Protein AF-0000000083564519 (afdb_homodimer)

Radius of gyration: 20.49 Å; Cα contacts (8 Å, |Δi|>4): 818; chains: 2; bounding box: 43×66×45 Å

Solvent-accessible surface area (backbone atoms only — not comparable to full-atom values): 16726 Å² total; per-residue (Å²): 126,86,68,86,43,63,62,60,50,31,48,64,50,46,55,44,34,72,77,36,57,72,79,30,55,44,75,51,55,8,34,14,37,70,47,94,50,60,47,31,30,39,23,36,33,82,64,50,74,44,67,35,23,38,44,47,90,71,40,17,88,52,77,51,38,24,36,67,33,33,39,30,27,12,42,10,35,24,44,37,41,32,38,37,47,51,33,45,70,72,72,40,46,89,58,43,50,60,38,23,38,17,37,34,32,38,41,44,36,18,45,69,67,66,32,90,83,41,54,36,18,51,63,41,36,38,38,39,38,40,37,38,40,94,68,56,71,68,57,54,52,47,50,53,52,50,23,59,59,33,12,33,51,57,31,25,44,62,51,52,61,44,67,48,76,46,80,45,81,80,126,86,67,86,43,64,59,60,49,30,49,64,50,46,54,44,35,71,77,37,57,71,77,30,54,44,76,51,54,8,34,14,36,69,48,94,50,58,48,31,32,39,24,36,32,81,64,52,74,44,67,35,24,38,44,48,90,70,42,16,87,51,77,51,38,24,37,67,32,33,39,30,27,13,41,9,35,24,45,37,40,33,39,36,46,51,32,45,71,72,69,39,46,90,59,43,48,58,38,24,38,17,36,34,32,38,42,46,36,18,45,68,67,66,31,91,84,41,55,35,19,50,64,39,34,37,38,40,37,38,38,39,41,95,68,56,72,68,55,54,52,45,50,54,53,50,23,60,60,32,11,33,52,56,32,25,44,62,50,53,60,42,69,49,74,48,80,44,81,81

Sequence (340 aa):
MVDNSLHDKQEPLKREYETNPEAAQLTLTATGEEQDDARACNVDIGRAIYEAELHEGAGGPGSGACSGDLLLGALAACSQLTAQAVAENFGIGDEVDISVEASGDLDLRGTMGVDEDAPVGFEELRLDVTVEGDVDEETKAALQKYTERYCVVYQTLENPSGVETAWTFEMVDNSLHDKQEPLKREYETNPEAAQLTLTATGEEQDDARACNVDIGRAIYEAELHEGAGGPGSGACSGDLLLGALAACSQLTAQAVAENFGIGDEVDISVEASGDLDLRGTMGVDEDAPVGFEELRLDVTVEGDVDEETKAALQKYTERYCVVYQTLENPSGVETAWTFE

Secondary structure (DSSP, 8-state):
-----HHHHHHHHHHHHHH-GGGGEEEEEEEEEE-SSTTEEEEE-SS-EEEEE--GGGT--SSSB-HHHHHHHHHHHHHHHHHHHHHHHTT-TTT-EEEEEEEEEEEHHHHTTS-TTS-SS-SEEEEEEEEES---HHHHHHHHHHHHHH-HHHHHHHS---EEEEEEE-/----SHHHHHHHHHHHHHH-GGGGEEEEEEEEEE-SSTTEEEEE-SS-EEEEE--GGGT--SSSB-HHHHHHHHHHHHHHHHHHHHHHHTT-TTT-EEEEEEEEEEEHHHHTTS-TTS-SS-SEEEEEEEEES---HHHHHHHHHHHHHH-HHHHHHHS---EEEEEEE-

Nearest PDB structures (foldseek):
  2opl-assembly1_A  TM=8.678E-01  e=2.127E-11  Geobacter sulfurreducens
  2onf-assembly1_B  TM=8.028E-01  e=4.528E-06  Thermoplasma acidophilum
  9jx6-assembly2_D  TM=6.856E-01  e=1.729E-04  Acinetobacter baumannii
  1ukk-assembly1_B  TM=6.420E-01  e=1.521E-04  Thermus thermophilus HB8
  8i4m-assembly1_T  TM=1.947E-01  e=3.697E-01  Prochlorococcus phage P-SCSP1u

Organism: NCBI:txid148449

Structure (mmCIF, N/CA/C/O backbone):
data_AF-0000000083564519-model_v1
#
loop_
_entity.id
_entity.type
_entity.pdbx_description
1 polymer 'Putative OsmC-like protein'
#
loop_
_atom_site.group_PDB
_atom_site.id
_atom_site.type_symbol
_atom_site.label_atom_id
_atom_site.label_alt_id
_atom_site.label_comp_id
_atom_site.label_asym_id
_atom_site.label_entity_id
_atom_site.label_seq_id
_atom_site.pdbx_PDB_ins_code
_atom_site.Cartn_x
_atom_site.Cartn_y
_atom_site.Cartn_z
_atom_site.occupancy
_atom_site.B_iso_or_equiv
_atom_site.auth_seq_id
_atom_site.auth_comp_id
_atom_site.auth_asym_id
_atom_site.auth_atom_id
_atom_site.pdbx_PDB_model_num
ATOM 1 N N . MET A 1 1 ? 15.993 27.38 23.054 1 34.6 1 MET A N 1
ATOM 2 C CA . MET A 1 1 ? 15.423 26.039 23.131 1 34.6 1 MET A CA 1
ATOM 3 C C . MET A 1 1 ? 15.277 25.429 21.741 1 34.6 1 MET A C 1
ATOM 5 O O . MET A 1 1 ? 14.679 26.037 20.851 1 34.6 1 MET A O 1
ATOM 9 N N . VAL A 1 2 ? 16.194 24.822 21.081 1 44.31 2 VAL A N 1
ATOM 10 C CA . VAL A 1 2 ? 16.317 24.355 19.703 1 44.31 2 VAL A CA 1
ATOM 11 C C . VAL A 1 2 ? 14.972 23.82 19.217 1 44.31 2 VAL A C 1
ATOM 13 O O . VAL A 1 2 ? 14.444 22.853 19.771 1 44.31 2 VAL A O 1
ATOM 16 N N . ASP A 1 3 ? 14.009 24.627 18.715 1 49.49 3 ASP A N 1
ATOM 17 C CA . ASP A 1 3 ? 12.613 24.402 18.351 1 49.49 3 ASP A CA 1
ATOM 18 C C . ASP A 1 3 ? 12.47 23.172 17.459 1 49.49 3 ASP A C 1
ATOM 20 O O . ASP A 1 3 ? 13 23.14 16.346 1 49.49 3 ASP A O 1
ATOM 24 N N . ASN A 1 4 ? 12.447 21.862 18.004 1 66.31 4 ASN A N 1
ATOM 25 C CA . ASN A 1 4 ? 12.368 20.472 17.568 1 66.31 4 ASN A CA 1
ATOM 26 C C . ASN A 1 4 ? 11.054 20.185 16.846 1 66.31 4 ASN A C 1
ATOM 28 O O . ASN A 1 4 ? 10.588 19.044 16.827 1 66.31 4 ASN A O 1
ATOM 32 N N . SER A 1 5 ? 10.576 21.408 16.281 1 87.73 5 SER A N 1
ATOM 33 C CA . SER A 1 5 ? 9.283 21.223 15.63 1 87.73 5 SER A CA 1
ATOM 34 C C . SER A 1 5 ? 9.444 20.593 14.251 1 87.73 5 SER A C 1
ATOM 36 O O . SER A 1 5 ? 10.55 20.546 13.709 1 87.73 5 SER A O 1
ATOM 38 N N . LEU A 1 6 ? 8.446 20.05 13.749 1 94.4 6 LEU A N 1
ATOM 39 C CA . LEU A 1 6 ? 8.449 19.511 12.394 1 94.4 6 LEU A CA 1
ATOM 40 C C . LEU A 1 6 ? 8.86 20.578 11.385 1 94.4 6 LEU A C 1
ATOM 42 O O . LEU A 1 6 ? 9.621 20.299 10.455 1 94.4 6 LEU A O 1
ATOM 46 N N . HIS A 1 7 ? 8.446 21.788 11.611 1 92.75 7 HIS A N 1
ATOM 47 C CA . HIS A 1 7 ? 8.807 22.906 10.746 1 92.75 7 HIS A CA 1
ATOM 48 C C . HIS A 1 7 ? 10.316 23.126 10.732 1 92.75 7 HIS A C 1
ATOM 50 O O . HIS A 1 7 ? 10.907 23.339 9.67 1 92.75 7 HIS A O 1
ATOM 56 N N . ASP A 1 8 ? 10.932 23.077 11.898 1 94.61 8 ASP A N 1
ATOM 57 C CA . ASP A 1 8 ? 12.371 23.299 12.011 1 94.61 8 ASP A CA 1
ATOM 58 C C . ASP A 1 8 ? 13.154 22.193 11.306 1 94.61 8 ASP A C 1
ATOM 60 O O . ASP A 1 8 ? 14.243 22.434 10.782 1 94.61 8 ASP A O 1
ATOM 64 N N . LYS A 1 9 ? 12.581 21.025 11.296 1 95.42 9 LYS A N 1
ATOM 65 C CA . LYS A 1 9 ? 13.235 19.9 10.635 1 95.42 9 LYS A CA 1
ATOM 66 C C . LYS A 1 9 ? 13.056 19.972 9.122 1 95.42 9 LYS A C 1
ATOM 68 O O . LYS A 1 9 ? 13.952 19.589 8.366 1 95.42 9 LYS A O 1
ATOM 73 N N . GLN A 1 10 ? 11.9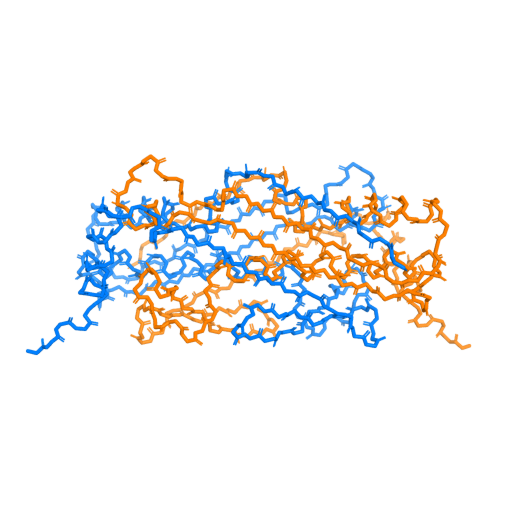98 20.56 8.63 1 97.44 10 GLN A N 1
ATOM 74 C CA . GLN A 1 10 ? 11.667 20.546 7.209 1 97.44 10 GLN A CA 1
ATOM 75 C C . GLN A 1 10 ? 12.282 21.742 6.489 1 97.44 10 GLN A C 1
ATOM 77 O O . GLN A 1 10 ? 12.617 21.656 5.305 1 97.44 10 GLN A O 1
ATOM 82 N N . GLU A 1 11 ? 12.451 22.79 7.219 1 96.91 11 GLU A N 1
ATOM 83 C CA . GLU A 1 11 ? 12.891 24.03 6.586 1 96.91 11 GLU A CA 1
ATOM 84 C C . GLU A 1 11 ? 14.227 23.843 5.873 1 96.91 11 GLU A C 1
ATOM 86 O O . GLU A 1 11 ? 14.363 24.185 4.697 1 96.91 11 GLU A O 1
ATOM 91 N N . PRO A 1 12 ? 15.257 23.276 6.568 1 97.47 12 PRO A N 1
ATOM 92 C CA . PRO A 1 12 ? 16.521 23.074 5.857 1 97.47 12 PRO A CA 1
ATOM 93 C C . PRO A 1 12 ? 16.386 22.118 4.673 1 97.47 12 PRO A C 1
ATOM 95 O O . PRO A 1 12 ? 17.087 22.269 3.67 1 97.47 12 PRO A O 1
ATOM 98 N N . LEU A 1 13 ? 15.528 21.128 4.732 1 98.06 13 LEU A N 1
ATOM 99 C CA . LEU A 1 13 ? 15.286 20.198 3.634 1 98.06 13 LEU A CA 1
ATOM 100 C C . LEU A 1 13 ? 14.661 20.915 2.443 1 98.06 13 LEU A C 1
ATOM 102 O O . LEU A 1 13 ? 15.102 20.739 1.305 1 98.06 13 LEU A O 1
ATOM 106 N N . LYS A 1 14 ? 13.694 21.74 2.706 1 98.09 14 LYS A N 1
ATOM 107 C CA . LYS A 1 14 ? 13.034 22.487 1.639 1 98.09 14 LYS A CA 1
ATOM 108 C C . LYS A 1 14 ? 14.015 23.415 0.929 1 98.09 14 LYS A C 1
ATOM 110 O O . LYS A 1 14 ? 14.01 23.509 -0.3 1 98.09 14 LYS A O 1
ATOM 115 N N . ARG A 1 15 ? 14.829 24.077 1.688 1 98.16 15 ARG A N 1
ATOM 116 C CA . ARG A 1 15 ? 15.835 24.956 1.101 1 98.16 15 ARG A CA 1
ATOM 117 C C . ARG A 1 15 ? 16.791 24.174 0.206 1 98.16 15 ARG A C 1
ATOM 119 O O . ARG A 1 15 ? 17.11 24.612 -0.901 1 98.16 15 ARG A O 1
ATOM 126 N N . GLU A 1 16 ? 17.195 23.011 0.708 1 98.23 16 GLU A N 1
ATOM 127 C CA . GLU A 1 16 ? 18.079 22.17 -0.093 1 98.23 16 GLU A CA 1
ATOM 128 C C . GLU A 1 16 ? 17.405 21.743 -1.394 1 98.23 16 GLU A C 1
ATOM 130 O O . GLU A 1 16 ? 18.017 21.795 -2.463 1 98.23 16 GLU A O 1
ATOM 135 N N . TYR A 1 17 ? 16.121 21.35 -1.3 1 98.42 17 TYR A N 1
ATOM 136 C CA . TYR A 1 17 ? 15.404 20.849 -2.467 1 98.42 17 TYR A CA 1
ATOM 137 C C . TYR A 1 17 ? 15.185 21.958 -3.489 1 98.42 17 TYR A C 1
ATOM 139 O O . TYR A 1 17 ? 15.101 21.695 -4.691 1 98.42 17 TYR A O 1
ATOM 147 N N . GLU A 1 18 ? 15.081 23.169 -3.013 1 97.58 18 GLU A N 1
ATOM 148 C CA . GLU A 1 18 ? 14.931 24.319 -3.899 1 97.58 18 GLU A CA 1
ATOM 149 C C . GLU A 1 18 ? 16.205 24.57 -4.7 1 97.58 18 GLU A C 1
ATOM 151 O O . GLU A 1 18 ? 16.146 24.873 -5.893 1 97.58 18 GLU A O 1
ATOM 156 N N . THR A 1 19 ? 17.336 24.418 -4.09 1 97.51 19 THR A N 1
ATOM 157 C CA . THR A 1 19 ? 18.603 24.781 -4.714 1 97.51 19 THR A CA 1
ATOM 158 C C . THR A 1 19 ? 19.245 23.569 -5.382 1 97.51 19 THR A C 1
ATOM 160 O O . THR A 1 19 ? 20.069 23.716 -6.287 1 97.51 19 THR A O 1
ATOM 163 N N . ASN A 1 20 ? 18.931 22.388 -4.93 1 97.94 20 ASN A N 1
ATOM 164 C CA . ASN A 1 20 ? 19.458 21.125 -5.436 1 97.94 20 ASN A CA 1
ATOM 165 C C . ASN A 1 20 ? 18.35 20.094 -5.632 1 97.94 20 ASN A C 1
ATOM 167 O O . ASN A 1 20 ? 18.243 19.137 -4.863 1 97.94 20 ASN A O 1
ATOM 171 N N . PRO A 1 21 ? 17.632 20.188 -6.698 1 97.36 21 PRO A N 1
ATOM 172 C CA . PRO A 1 21 ? 16.469 19.326 -6.923 1 97.36 21 PRO A CA 1
ATOM 173 C C . PRO A 1 21 ? 16.823 17.841 -6.906 1 97.36 21 PRO A C 1
ATOM 175 O O . PRO A 1 21 ? 15.995 17.009 -6.525 1 97.36 21 PRO A O 1
ATOM 178 N N . GLU A 1 22 ? 17.993 17.435 -7.286 1 97.64 22 GLU A N 1
ATOM 179 C CA . GLU A 1 22 ? 18.408 16.036 -7.319 1 97.64 22 GLU A CA 1
ATOM 180 C C . GLU A 1 22 ? 18.397 15.424 -5.921 1 97.64 22 GLU A C 1
ATOM 182 O O . GLU A 1 22 ? 18.142 14.228 -5.763 1 97.64 22 GLU A O 1
ATOM 187 N N . ALA A 1 23 ? 18.585 16.263 -4.879 1 97.88 23 ALA A N 1
ATOM 188 C CA . ALA A 1 23 ? 18.625 15.794 -3.497 1 97.88 23 ALA A CA 1
ATOM 189 C C . ALA A 1 23 ? 17.244 15.342 -3.03 1 97.88 23 ALA A C 1
ATOM 191 O O . ALA A 1 23 ? 17.119 14.649 -2.018 1 97.88 23 ALA A O 1
ATOM 192 N N . ALA A 1 24 ? 16.185 15.709 -3.79 1 98.31 24 ALA A N 1
ATOM 193 C CA . ALA A 1 24 ? 14.81 15.38 -3.422 1 98.31 24 ALA A CA 1
ATOM 194 C C . ALA A 1 24 ? 14.365 14.076 -4.077 1 98.31 24 ALA A C 1
ATOM 196 O O . ALA A 1 24 ? 13.281 13.565 -3.784 1 98.31 24 ALA A O 1
ATOM 197 N N . GLN A 1 25 ? 15.234 13.576 -5.009 1 97.96 25 GLN A N 1
ATOM 198 C CA . GLN A 1 25 ? 14.893 12.347 -5.718 1 97.96 25 GLN A CA 1
ATOM 199 C C . GLN A 1 25 ? 15.226 11.117 -4.878 1 97.96 25 GLN A C 1
ATOM 201 O O . GLN A 1 25 ? 16.333 11.001 -4.349 1 97.96 25 GLN A O 1
ATOM 206 N N . LEU A 1 26 ? 14.231 10.285 -4.77 1 96.56 26 LEU A N 1
ATOM 207 C CA . LEU A 1 26 ? 14.408 9.1 -3.938 1 96.56 26 LEU A CA 1
ATOM 208 C C . LEU A 1 26 ? 13.852 7.861 -4.631 1 96.56 26 LEU A C 1
ATOM 210 O O . LEU A 1 26 ? 12.884 7.95 -5.39 1 96.56 26 LEU A O 1
ATOM 214 N N . THR A 1 27 ? 14.539 6.715 -4.445 1 97.81 27 THR A N 1
ATOM 215 C CA . THR A 1 27 ? 14.017 5.408 -4.828 1 97.81 27 THR A CA 1
ATOM 216 C C . THR A 1 27 ? 13.828 4.52 -3.602 1 97.81 27 THR A C 1
ATOM 218 O O . THR A 1 27 ? 14.746 4.367 -2.793 1 97.81 27 THR A O 1
ATOM 221 N N . LEU A 1 28 ? 12.658 4.034 -3.413 1 97.53 28 LEU A N 1
ATOM 222 C CA . LEU A 1 28 ? 12.374 3.066 -2.358 1 97.53 28 LEU A CA 1
ATOM 223 C C . LEU A 1 28 ? 12.218 1.663 -2.935 1 97.53 28 LEU A C 1
ATOM 225 O O . LEU A 1 28 ? 11.906 1.505 -4.118 1 97.53 28 LEU A O 1
ATOM 229 N N . THR A 1 29 ? 12.509 0.673 -2.07 1 98.13 29 THR A N 1
ATOM 230 C CA . THR A 1 29 ? 12.444 -0.71 -2.531 1 98.13 29 THR A CA 1
ATOM 231 C C . THR A 1 29 ? 11.844 -1.611 -1.455 1 98.13 29 THR A C 1
ATOM 233 O O . THR A 1 29 ? 12.031 -1.371 -0.261 1 98.13 29 THR A O 1
ATOM 236 N N . ALA A 1 30 ? 11.104 -2.618 -1.878 1 98.51 30 ALA A N 1
ATOM 237 C CA . ALA A 1 30 ? 10.607 -3.712 -1.047 1 98.51 30 ALA A CA 1
ATOM 238 C C . ALA A 1 30 ? 10.778 -5.056 -1.75 1 98.51 30 ALA A C 1
ATOM 240 O O . ALA A 1 30 ? 10.64 -5.146 -2.972 1 98.51 30 ALA A O 1
ATOM 241 N N . THR A 1 31 ? 11.042 -6.087 -0.934 1 98.62 31 THR A N 1
ATOM 242 C CA . THR A 1 31 ? 11.28 -7.393 -1.54 1 98.62 31 THR A CA 1
ATOM 243 C C . THR A 1 31 ? 10.406 -8.459 -0.886 1 98.62 31 THR A C 1
ATOM 245 O O . THR A 1 31 ? 10.169 -8.419 0.323 1 98.62 31 THR A O 1
ATOM 248 N N . GLY A 1 32 ? 9.92 -9.3 -1.697 1 97.92 32 GLY A N 1
ATOM 249 C CA . GLY A 1 32 ? 9.198 -10.484 -1.256 1 97.92 32 GLY A CA 1
ATOM 250 C C . GLY A 1 32 ? 9.967 -11.771 -1.484 1 97.92 32 GLY A C 1
ATOM 251 O O . GLY A 1 32 ? 10.647 -11.922 -2.501 1 97.92 32 GLY A O 1
ATOM 252 N N . GLU A 1 33 ? 9.81 -12.663 -0.556 1 96.46 33 GLU A N 1
ATOM 253 C CA . GLU A 1 33 ? 10.44 -13.974 -0.673 1 96.46 33 GLU A CA 1
ATOM 254 C C . GLU A 1 33 ? 9.538 -15.071 -0.114 1 96.46 33 GLU A C 1
ATOM 256 O O . GLU A 1 33 ? 8.771 -14.835 0.822 1 96.46 33 GLU A O 1
ATOM 261 N N . GLU A 1 34 ? 9.777 -16.217 -0.576 1 95.75 34 GLU A N 1
ATOM 262 C CA . GLU A 1 34 ? 8.928 -17.355 -0.236 1 95.75 34 GLU A CA 1
ATOM 263 C C . GLU A 1 34 ? 9.166 -17.81 1.201 1 95.75 34 GLU A C 1
ATOM 265 O O . GLU A 1 34 ? 10.265 -17.647 1.736 1 95.75 34 GLU A O 1
ATOM 270 N N . GLN A 1 35 ? 8.13 -18.334 1.708 1 93.05 35 GLN A N 1
ATOM 271 C CA . GLN A 1 35 ? 8.213 -19.168 2.903 1 93.05 35 GLN A CA 1
ATOM 272 C C . GLN A 1 35 ? 7.929 -20.63 2.574 1 93.05 35 GLN A C 1
ATOM 274 O O . GLN A 1 35 ? 7.735 -20.984 1.409 1 93.05 35 GLN A O 1
ATOM 279 N N . ASP A 1 36 ? 7.969 -21.463 3.553 1 89.32 36 ASP A N 1
ATOM 280 C CA . ASP A 1 36 ? 7.701 -22.883 3.344 1 89.32 36 ASP A CA 1
ATOM 281 C C . ASP A 1 36 ? 6.263 -23.108 2.884 1 89.32 36 ASP A C 1
ATOM 283 O O . ASP A 1 36 ? 6.003 -23.97 2.042 1 89.32 36 ASP A O 1
ATOM 287 N N . ASP A 1 37 ? 5.398 -22.345 3.427 1 91.08 37 ASP A N 1
ATOM 288 C CA . ASP A 1 37 ? 3.996 -22.37 3.022 1 91.08 37 ASP A CA 1
ATOM 289 C C . ASP A 1 37 ? 3.745 -21.42 1.853 1 91.08 37 ASP A C 1
ATOM 291 O O . ASP A 1 37 ? 3.959 -20.212 1.972 1 91.08 37 ASP A O 1
ATOM 295 N N . ALA A 1 38 ? 3.303 -21.922 0.675 1 92.17 38 ALA A N 1
ATOM 296 C CA . ALA A 1 38 ? 3.082 -21.148 -0.544 1 92.17 38 ALA A CA 1
ATOM 297 C C . ALA A 1 38 ? 2.029 -20.066 -0.323 1 92.17 38 ALA A C 1
ATOM 299 O O . ALA A 1 38 ? 1.871 -19.166 -1.151 1 92.17 38 ALA A O 1
ATOM 300 N N . ARG A 1 39 ? 1.334 -20.189 0.804 1 95.77 39 ARG A N 1
ATOM 301 C CA . ARG A 1 39 ? 0.253 -19.254 1.097 1 95.77 39 ARG A CA 1
ATOM 302 C C . ARG A 1 39 ? 0.754 -18.082 1.934 1 95.77 39 ARG A C 1
ATOM 304 O O . ARG A 1 39 ? -0.031 -17.224 2.343 1 95.77 39 ARG A O 1
ATOM 311 N N . ALA A 1 40 ? 2.103 -18.046 2.144 1 96.22 40 ALA A N 1
ATOM 312 C CA . ALA A 1 40 ? 2.72 -16.984 2.934 1 96.22 40 ALA A CA 1
ATOM 313 C C . ALA A 1 40 ? 4.039 -16.534 2.312 1 96.22 40 ALA A C 1
ATOM 315 O O . ALA A 1 40 ? 4.657 -17.277 1.547 1 96.22 40 ALA A O 1
ATOM 316 N N . CYS A 1 41 ? 4.415 -15.363 2.648 1 97.17 41 CYS A N 1
ATOM 317 C CA . CYS A 1 41 ? 5.711 -14.849 2.217 1 97.17 41 CYS A CA 1
ATOM 318 C C . CYS A 1 41 ? 6.27 -13.859 3.232 1 97.17 41 CYS A C 1
ATOM 320 O O . CYS A 1 41 ? 5.555 -13.418 4.134 1 97.17 41 CYS A O 1
ATOM 322 N N . ASN A 1 42 ? 7.53 -13.597 3.123 1 97 42 ASN A N 1
ATOM 323 C CA . ASN A 1 42 ? 8.19 -12.506 3.834 1 97 42 ASN A CA 1
ATOM 324 C C . ASN A 1 42 ? 8.338 -11.271 2.951 1 97 42 ASN A C 1
ATOM 326 O O . ASN A 1 42 ? 8.678 -11.382 1.772 1 97 42 ASN A O 1
ATOM 330 N N . VAL A 1 43 ? 8.027 -10.171 3.482 1 96.53 43 VAL A N 1
ATOM 331 C CA . VAL A 1 43 ? 8.2 -8.913 2.764 1 96.53 43 VAL A CA 1
ATOM 332 C C . VAL A 1 43 ? 9.157 -8.006 3.534 1 96.53 43 VAL A C 1
ATOM 334 O O . VAL A 1 43 ? 8.898 -7.657 4.689 1 96.53 43 VAL A O 1
ATOM 337 N N . ASP A 1 44 ? 10.273 -7.695 2.905 1 97.44 44 ASP A N 1
ATOM 338 C CA . ASP A 1 44 ? 11.282 -6.789 3.445 1 97.44 44 ASP A CA 1
ATOM 339 C C . ASP A 1 44 ? 11.136 -5.389 2.854 1 97.44 44 ASP A C 1
ATOM 341 O O . ASP A 1 44 ? 11.401 -5.18 1.668 1 97.44 44 ASP A O 1
ATOM 345 N N . ILE A 1 45 ? 10.795 -4.444 3.676 1 93.75 45 ILE A N 1
ATOM 346 C CA . ILE A 1 45 ? 10.573 -3.088 3.186 1 93.75 45 ILE A CA 1
ATOM 347 C C . ILE A 1 45 ? 11.752 -2.199 3.578 1 93.75 45 ILE A C 1
ATOM 349 O O . ILE A 1 45 ? 11.644 -0.971 3.559 1 93.75 45 ILE A O 1
ATOM 353 N N . GLY A 1 46 ? 12.949 -2.863 3.9 1 85.14 46 GLY A N 1
ATOM 354 C CA . GLY A 1 46 ? 14.147 -2.144 4.302 1 85.14 46 GLY A CA 1
ATOM 355 C C . GLY A 1 46 ? 14.24 -1.931 5.801 1 85.14 46 GLY A C 1
ATOM 356 O O . GLY A 1 46 ? 15.184 -2.396 6.443 1 85.14 46 GLY A O 1
ATOM 357 N N . ARG A 1 47 ? 13.255 -1.443 6.464 1 81.77 47 ARG A N 1
ATOM 358 C CA . ARG A 1 47 ? 13.305 -1.068 7.873 1 81.77 47 ARG A CA 1
ATOM 359 C C . ARG A 1 47 ? 12.603 -2.106 8.742 1 81.77 47 ARG A C 1
ATOM 361 O O . ARG A 1 47 ? 12.75 -2.101 9.965 1 81.77 47 ARG A O 1
ATOM 368 N N . ALA A 1 48 ? 11.888 -2.98 8.092 1 83.16 48 ALA A N 1
ATOM 369 C CA . ALA A 1 48 ? 11.161 -4.048 8.772 1 83.16 48 ALA A CA 1
ATOM 370 C C . ALA A 1 48 ? 10.887 -5.214 7.826 1 83.16 48 ALA A C 1
ATOM 372 O O . ALA A 1 48 ? 10.907 -5.048 6.604 1 83.16 48 ALA A O 1
ATOM 373 N N . ILE A 1 49 ? 10.723 -6.35 8.414 1 90.05 49 ILE A N 1
ATOM 374 C CA . ILE A 1 49 ? 10.262 -7.528 7.688 1 90.05 49 ILE A CA 1
ATOM 375 C C . ILE A 1 49 ? 8.925 -7.996 8.26 1 90.05 49 ILE A C 1
ATOM 377 O O . ILE A 1 49 ? 8.789 -8.173 9.472 1 90.05 49 ILE A O 1
ATOM 381 N N . TYR A 1 50 ? 8.007 -8.118 7.346 1 89.59 50 TYR A N 1
ATOM 382 C CA . TYR A 1 50 ? 6.706 -8.614 7.781 1 89.59 50 TYR A CA 1
ATOM 383 C C . TYR A 1 50 ? 6.328 -9.885 7.031 1 89.59 50 TYR A C 1
ATOM 385 O O . TYR A 1 50 ? 6.921 -10.203 5.997 1 89.59 50 TYR A O 1
ATOM 393 N N . GLU A 1 51 ? 5.428 -10.554 7.689 1 93.91 51 GLU A N 1
ATOM 394 C CA . GLU A 1 51 ? 4.83 -11.71 7.027 1 93.91 51 GLU A CA 1
ATOM 395 C C . GLU A 1 51 ? 3.461 -11.367 6.448 1 93.91 51 GLU A C 1
ATOM 397 O O . GLU A 1 51 ? 2.667 -10.674 7.087 1 93.91 51 GLU A O 1
ATOM 402 N N . ALA A 1 52 ? 3.257 -11.775 5.293 1 95.83 52 ALA A N 1
ATOM 403 C CA . ALA A 1 52 ? 1.957 -11.64 4.641 1 95.83 52 ALA A CA 1
ATOM 404 C C . ALA A 1 52 ? 1.429 -12.997 4.183 1 95.83 52 ALA A C 1
ATOM 406 O O . ALA A 1 52 ? 2.207 -13.92 3.934 1 95.83 52 ALA A O 1
ATOM 407 N N . GLU A 1 53 ? 0.166 -13.109 4.144 1 96.49 53 GLU A N 1
ATOM 408 C CA . GLU A 1 53 ? -0.439 -14.364 3.708 1 96.49 53 GLU A CA 1
ATOM 409 C C . GLU A 1 53 ? -1.617 -14.112 2.771 1 96.49 53 GLU A C 1
ATOM 411 O O . GLU A 1 53 ? -2.19 -13.021 2.765 1 96.49 53 GLU A O 1
ATOM 416 N N . LEU A 1 54 ? -1.952 -15.111 2.026 1 97.38 54 LEU A N 1
ATOM 417 C CA . LEU A 1 54 ? -3.204 -15.045 1.28 1 97.38 54 LEU A CA 1
ATOM 418 C C . LEU A 1 54 ? -4.388 -14.847 2.221 1 97.38 54 LEU A C 1
ATOM 420 O O . LEU A 1 54 ? -4.429 -15.433 3.305 1 97.38 54 LEU A O 1
ATOM 424 N N . HIS A 1 55 ? -5.314 -14.033 1.828 1 96.82 55 HIS A N 1
ATOM 425 C CA . HIS A 1 55 ? -6.568 -13.911 2.562 1 96.82 55 HIS A CA 1
ATOM 426 C C . HIS A 1 55 ? -7.299 -15.248 2.63 1 96.82 55 HIS A C 1
ATOM 428 O O . HIS A 1 55 ? -7.215 -16.053 1.7 1 96.82 55 HIS A O 1
ATOM 434 N N . GLU A 1 56 ? -8.069 -15.488 3.673 1 96.42 56 GLU A N 1
ATOM 435 C CA . GLU A 1 56 ? -8.806 -16.74 3.813 1 96.42 56 GLU A CA 1
ATOM 436 C C . GLU A 1 56 ? -9.78 -16.94 2.654 1 96.42 56 GLU A C 1
ATOM 438 O O . GLU A 1 56 ? -10.035 -18.072 2.239 1 96.42 56 GLU A O 1
ATOM 443 N N . GLY A 1 57 ? -10.297 -15.91 2.089 1 97.37 57 GLY A N 1
ATOM 444 C CA . GLY A 1 57 ? -11.193 -15.983 0.946 1 97.37 57 GLY A CA 1
ATOM 445 C C . GLY A 1 57 ? -10.492 -16.39 -0.336 1 97.37 57 GLY A C 1
ATOM 446 O O . GLY A 1 57 ? -11.143 -16.647 -1.351 1 97.37 57 GLY A O 1
ATOM 447 N N . ALA A 1 58 ? -9.172 -16.462 -0.293 1 97.24 58 ALA A N 1
ATOM 448 C CA . ALA A 1 58 ? -8.394 -16.922 -1.441 1 97.24 58 ALA A CA 1
ATOM 449 C C . ALA A 1 58 ? -7.636 -18.204 -1.11 1 97.24 58 ALA A C 1
ATOM 451 O O . ALA A 1 58 ? -6.715 -18.593 -1.833 1 97.24 58 ALA A O 1
ATOM 452 N N . GLY A 1 59 ? -7.976 -18.797 0.036 1 96.81 59 GLY A N 1
ATOM 453 C CA . GLY A 1 59 ? -7.384 -20.073 0.406 1 96.81 59 GLY A CA 1
ATOM 454 C C . GLY A 1 59 ? -6.254 -19.939 1.408 1 96.81 59 GLY A C 1
ATOM 455 O O . GLY A 1 59 ? -5.551 -20.91 1.693 1 96.81 59 GLY A O 1
ATOM 456 N N . GLY A 1 60 ? -6.001 -18.737 1.864 1 96.11 60 GLY A N 1
ATOM 457 C CA . GLY A 1 60 ? -4.968 -18.529 2.866 1 96.11 60 GLY A CA 1
ATOM 458 C C . GLY A 1 60 ? -5.413 -18.899 4.268 1 96.11 60 GLY A C 1
ATOM 459 O O . GLY A 1 60 ? -6.592 -19.18 4.497 1 96.11 60 GLY A O 1
ATOM 460 N N . PRO A 1 61 ? -4.435 -18.936 5.167 1 92.13 61 PRO A N 1
ATOM 461 C CA . PRO A 1 61 ? -4.744 -19.317 6.547 1 92.13 61 PRO A CA 1
ATOM 462 C C . PRO A 1 61 ? -5.621 -18.29 7.26 1 92.13 61 PRO A C 1
ATOM 464 O O . PRO A 1 61 ? -6.357 -18.639 8.186 1 92.13 61 PRO A O 1
ATOM 467 N N . GLY A 1 62 ? -5.506 -17.024 6.917 1 88.24 62 GLY A N 1
ATOM 468 C CA . GLY A 1 62 ? -6.363 -16.004 7.5 1 88.24 62 GLY A CA 1
ATOM 469 C C . GLY A 1 62 ? -5.854 -15.488 8.833 1 88.24 62 GLY A C 1
ATOM 470 O O . GLY A 1 62 ? -6.514 -14.673 9.482 1 88.24 62 GLY A O 1
ATOM 471 N N . SER A 1 63 ? -4.75 -15.908 9.244 1 88.69 63 SER A N 1
ATOM 472 C CA . SER A 1 63 ? -4.215 -15.53 10.549 1 88.69 63 SER A CA 1
ATOM 473 C C . SER A 1 63 ? -3.332 -14.291 10.446 1 88.69 63 SER A C 1
ATOM 475 O O . SER A 1 63 ? -3.029 -13.653 11.457 1 88.69 63 SER A O 1
ATOM 477 N N . GLY A 1 64 ? -2.884 -13.934 9.3 1 91.16 64 GLY A N 1
ATOM 478 C CA . GLY A 1 64 ? -1.999 -12.797 9.105 1 91.16 64 GLY A CA 1
ATOM 479 C C . GLY A 1 64 ? -2.537 -11.786 8.111 1 91.16 64 GLY A C 1
ATOM 48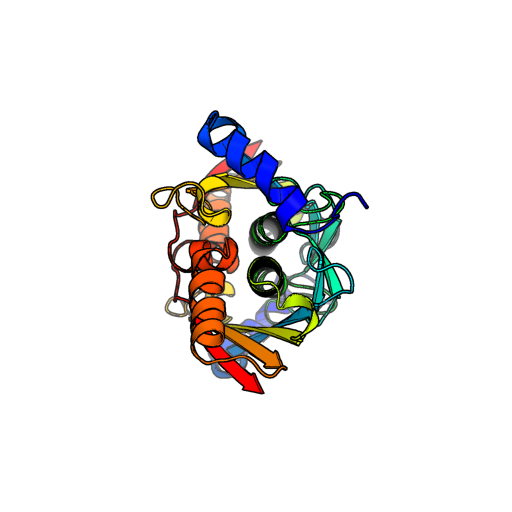0 O O . GLY A 1 64 ? -3.644 -11.947 7.591 1 91.16 64 GLY A O 1
ATOM 481 N N . ALA A 1 65 ? -1.814 -10.737 7.944 1 94.15 65 ALA A N 1
ATOM 482 C CA . ALA A 1 65 ? -2.193 -9.666 7.026 1 94.15 65 ALA A CA 1
ATOM 483 C C . ALA A 1 65 ? -2.06 -10.116 5.574 1 94.15 65 ALA A C 1
ATOM 485 O O . ALA A 1 65 ? -1.087 -10.781 5.21 1 94.15 65 ALA A O 1
ATOM 486 N N . CYS A 1 66 ? -3.035 -9.803 4.814 1 96.26 66 CYS A N 1
ATOM 487 C CA . CYS A 1 66 ? -2.916 -10.003 3.374 1 96.26 66 CYS A CA 1
ATOM 488 C C . CYS A 1 66 ? -2.452 -8.727 2.682 1 96.26 66 CYS A C 1
ATOM 490 O O . CYS A 1 66 ? -2.271 -7.695 3.33 1 96.26 66 CYS A O 1
ATOM 492 N N . SER A 1 67 ? -2.244 -8.851 1.388 1 96.77 67 SER A N 1
ATOM 493 C CA . SER A 1 67 ? -1.712 -7.718 0.638 1 96.77 67 SER A CA 1
ATOM 494 C C . SER A 1 67 ? -2.718 -6.573 0.58 1 96.77 67 SER A C 1
ATOM 496 O O . SER A 1 67 ? -2.332 -5.403 0.528 1 96.77 67 SER A O 1
ATOM 498 N N . GLY A 1 68 ? -4.007 -6.83 0.587 1 97.05 68 GLY A N 1
ATOM 499 C CA . GLY A 1 68 ? -5.014 -5.782 0.654 1 97.05 68 GLY A CA 1
ATOM 500 C C . GLY A 1 68 ? -4.961 -4.986 1.945 1 97.05 68 GLY A C 1
ATOM 501 O O . GLY A 1 68 ? -5.098 -3.761 1.931 1 97.05 68 GLY A O 1
ATOM 502 N N . ASP A 1 69 ? -4.805 -5.714 3.057 1 97.23 69 ASP A N 1
ATOM 503 C CA . ASP A 1 69 ? -4.607 -5.049 4.341 1 97.23 69 ASP A CA 1
ATOM 504 C C . ASP A 1 69 ? -3.421 -4.088 4.285 1 97.23 69 ASP A C 1
ATOM 506 O O . ASP A 1 69 ? -3.5 -2.966 4.79 1 97.23 69 ASP A O 1
ATOM 510 N N . LEU A 1 70 ? -2.368 -4.563 3.7 1 97.04 70 LEU A N 1
ATOM 511 C CA . LEU A 1 70 ? -1.142 -3.774 3.648 1 97.04 70 LEU A CA 1
ATOM 512 C C . LEU A 1 70 ? -1.338 -2.52 2.804 1 97.04 70 LEU A C 1
ATOM 514 O O . LEU A 1 70 ? -0.855 -1.443 3.162 1 97.04 70 LEU A O 1
ATOM 518 N N . LEU A 1 71 ? -2.012 -2.619 1.678 1 97.8 71 LEU A N 1
ATOM 519 C CA . LEU A 1 71 ? -2.287 -1.458 0.839 1 97.8 71 LEU A CA 1
ATOM 520 C C . LEU A 1 71 ? -3.119 -0.426 1.593 1 97.8 71 LEU A C 1
ATOM 522 O O . LEU A 1 71 ? -2.792 0.763 1.591 1 97.8 71 LEU A O 1
ATOM 526 N N . LEU A 1 72 ? -4.192 -0.903 2.256 1 98.27 72 LEU A N 1
ATOM 527 C CA . LEU A 1 72 ? -5.035 0.013 3.016 1 98.27 72 LEU A CA 1
ATOM 528 C C . LEU A 1 72 ? -4.272 0.6 4.199 1 98.27 72 LEU A C 1
ATOM 530 O O . LEU A 1 72 ? -4.495 1.752 4.578 1 98.27 72 LEU A O 1
ATOM 534 N N . GLY A 1 73 ? -3.394 -0.219 4.791 1 97.81 73 GLY A N 1
ATOM 535 C CA . GLY A 1 73 ? -2.518 0.302 5.828 1 97.81 73 GLY A CA 1
ATOM 536 C C . GLY A 1 73 ? -1.625 1.429 5.345 1 97.81 73 GLY A C 1
ATOM 537 O O . GLY A 1 73 ? -1.429 2.419 6.052 1 97.81 73 GLY A O 1
ATOM 538 N N . ALA A 1 74 ? -1.073 1.278 4.173 1 98.09 74 ALA A N 1
ATOM 539 C CA . ALA A 1 74 ? -0.236 2.323 3.589 1 98.09 74 ALA A CA 1
ATOM 540 C C . ALA A 1 74 ? -1.027 3.613 3.394 1 98.09 74 ALA A C 1
ATOM 542 O O . ALA A 1 74 ? -0.541 4.701 3.713 1 98.09 74 ALA A O 1
ATOM 543 N N . LEU A 1 75 ? -2.245 3.501 2.877 1 98.6 75 LEU A N 1
ATOM 544 C CA . LEU A 1 75 ? -3.097 4.663 2.651 1 98.6 75 LEU A CA 1
ATOM 545 C C . LEU A 1 75 ? -3.458 5.338 3.97 1 98.6 75 LEU A C 1
ATOM 547 O O . LEU A 1 75 ? -3.384 6.563 4.087 1 98.6 75 LEU A O 1
ATOM 551 N N . ALA A 1 76 ? -3.8 4.53 4.957 1 98.71 76 ALA A N 1
ATOM 552 C CA . ALA A 1 76 ? -4.149 5.065 6.27 1 98.71 76 ALA A CA 1
ATOM 553 C C . ALA A 1 76 ? -2.954 5.763 6.913 1 98.71 76 ALA A C 1
ATOM 555 O O . ALA A 1 76 ? -3.079 6.881 7.419 1 98.71 76 ALA A O 1
ATOM 556 N N . ALA A 1 77 ? -1.834 5.127 6.842 1 98.1 77 ALA A N 1
ATOM 557 C CA . ALA A 1 77 ? -0.623 5.685 7.438 1 98.1 77 ALA A CA 1
ATOM 558 C C . ALA A 1 77 ? -0.24 7.003 6.771 1 98.1 77 ALA A C 1
ATOM 560 O O . ALA A 1 77 ? 0.052 7.989 7.452 1 98.1 77 ALA A O 1
ATOM 561 N N . CYS A 1 78 ? -0.234 7.055 5.468 1 98.56 78 CYS A N 1
ATOM 562 C CA . CYS A 1 78 ? 0.159 8.244 4.721 1 98.56 78 CYS A CA 1
ATOM 563 C C . CYS A 1 78 ? -0.763 9.416 5.037 1 98.56 78 CYS A C 1
ATOM 565 O O . CYS A 1 78 ? -0.296 10.526 5.299 1 98.56 78 CYS A O 1
ATOM 567 N N . SER A 1 79 ? -2.066 9.133 4.998 1 98.81 79 SER A N 1
ATOM 568 C CA . SER A 1 79 ? -3.046 10.186 5.24 1 98.81 79 SER A CA 1
ATOM 569 C C . SER A 1 79 ? -2.973 10.689 6.678 1 98.81 79 SER A C 1
ATOM 571 O O . SER A 1 79 ? -3.071 11.893 6.925 1 98.81 79 SER A O 1
ATOM 573 N N . GLN A 1 80 ? -2.818 9.766 7.585 1 98.73 80 GLN A N 1
ATOM 574 C CA . GLN A 1 80 ? -2.676 10.118 8.994 1 98.73 80 GLN A CA 1
ATOM 575 C C . GLN A 1 80 ? -1.464 11.019 9.216 1 98.73 80 GLN A C 1
ATOM 577 O O . GLN A 1 80 ? -1.585 12.1 9.796 1 98.73 80 GLN A O 1
ATOM 582 N N . LEU A 1 81 ? -0.327 10.586 8.71 1 98.44 81 LEU A N 1
ATOM 583 C CA . LEU A 1 81 ? 0.916 11.322 8.908 1 98.44 81 LEU A CA 1
ATOM 584 C C . LEU A 1 81 ? 0.862 12.677 8.21 1 98.44 81 LEU A C 1
ATOM 586 O O . LEU A 1 81 ? 1.335 13.679 8.752 1 98.44 81 LEU A O 1
ATOM 590 N N . THR A 1 82 ? 0.295 12.684 7.031 1 98.57 82 THR A N 1
ATOM 591 C CA . THR A 1 82 ? 0.201 13.94 6.295 1 98.57 82 THR A CA 1
ATOM 592 C C . THR A 1 82 ? -0.708 14.926 7.022 1 98.57 82 THR A C 1
ATOM 594 O O . THR A 1 82 ? -0.37 16.103 7.161 1 98.57 82 THR A O 1
ATOM 597 N N . ALA A 1 83 ? -1.85 14.433 7.484 1 98.52 83 ALA A N 1
ATOM 598 C CA . ALA A 1 83 ? -2.762 15.304 8.222 1 98.52 83 ALA A CA 1
ATOM 599 C C . ALA A 1 83 ? -2.094 15.861 9.475 1 98.52 83 ALA A C 1
ATOM 601 O O . ALA A 1 83 ? -2.235 17.046 9.787 1 98.52 83 ALA A O 1
ATOM 602 N N . GLN A 1 84 ? -1.357 15.047 10.185 1 97.98 84 GLN A N 1
ATOM 603 C CA . GLN A 1 84 ? -0.615 15.49 11.36 1 97.98 84 GLN A CA 1
ATOM 604 C C . GLN A 1 84 ? 0.41 16.56 10.992 1 97.98 84 GLN A C 1
ATOM 606 O O . GLN A 1 84 ? 0.529 17.575 11.68 1 97.98 84 GLN A O 1
ATOM 611 N N . ALA A 1 85 ? 1.136 16.313 9.928 1 97.43 85 ALA A N 1
ATOM 612 C CA . ALA A 1 85 ? 2.166 17.251 9.489 1 97.43 85 ALA A CA 1
ATOM 613 C C . ALA A 1 85 ? 1.556 18.598 9.113 1 97.43 85 ALA A C 1
ATOM 615 O O . ALA A 1 85 ? 2.095 19.651 9.464 1 97.43 85 ALA A O 1
ATOM 616 N N . VAL A 1 86 ? 0.445 18.546 8.4 1 97.4 86 VAL A N 1
ATOM 617 C CA . VAL A 1 86 ? -0.241 19.773 8.009 1 97.4 86 VAL A CA 1
ATOM 618 C C . VAL A 1 86 ? -0.708 20.524 9.254 1 97.4 86 VAL A C 1
ATOM 620 O O . VAL A 1 86 ? -0.497 21.733 9.372 1 97.4 86 VAL A O 1
ATOM 623 N N . ALA A 1 87 ? -1.29 19.818 10.198 1 97.22 87 ALA A N 1
ATOM 624 C CA . ALA A 1 87 ? -1.747 20.441 11.437 1 97.22 87 ALA A CA 1
ATOM 625 C C . ALA A 1 87 ? -0.588 21.103 12.178 1 97.22 87 ALA A C 1
ATOM 627 O O . ALA A 1 87 ? -0.719 22.226 12.671 1 97.22 87 ALA A O 1
ATOM 628 N N . GLU A 1 88 ? 0.541 20.412 12.234 1 95.89 88 GLU A N 1
ATOM 629 C CA . GLU A 1 88 ? 1.73 20.954 12.885 1 95.89 88 GLU A CA 1
ATOM 630 C C . GLU A 1 88 ? 2.208 22.226 12.191 1 95.89 88 GLU A C 1
ATOM 632 O O . GLU A 1 88 ? 2.567 23.202 12.851 1 95.89 88 GLU A O 1
ATOM 637 N N . ASN A 1 89 ? 2.197 22.183 10.924 1 93.77 89 ASN A N 1
ATOM 638 C CA . ASN A 1 89 ? 2.71 23.311 10.155 1 93.77 89 ASN A CA 1
ATOM 639 C C . ASN A 1 89 ? 1.79 24.524 10.258 1 93.77 89 ASN A C 1
ATOM 641 O O . ASN A 1 89 ? 2.239 25.663 10.113 1 93.77 89 ASN A O 1
ATOM 645 N N . PHE A 1 90 ? 0.512 24.254 10.598 1 93.22 90 PHE A N 1
ATOM 646 C CA . PHE A 1 90 ? -0.444 25.339 10.785 1 93.22 90 PHE A CA 1
ATOM 647 C C . PHE A 1 90 ? -0.491 25.773 12.245 1 93.22 90 PHE A C 1
ATOM 649 O O . PHE A 1 90 ? -1.247 26.678 12.605 1 93.22 90 PHE A O 1
ATOM 656 N N . GLY A 1 91 ? 0.248 25.083 13.111 1 93.25 91 GLY A N 1
ATOM 657 C CA . GLY A 1 91 ? 0.378 25.481 14.504 1 93.25 91 GLY A CA 1
ATOM 658 C C . GLY A 1 91 ? -0.763 24.987 15.374 1 93.25 91 GLY A C 1
ATOM 659 O O . GLY A 1 91 ? -1.012 25.536 16.449 1 93.25 91 GLY A O 1
ATOM 660 N N . ILE A 1 92 ? -1.489 23.951 14.916 1 94.25 92 ILE A N 1
ATOM 661 C CA . ILE A 1 92 ? -2.646 23.496 15.679 1 94.25 92 ILE A CA 1
ATOM 662 C C . ILE A 1 92 ? -2.464 22.031 16.068 1 94.25 92 ILE A C 1
ATOM 664 O O . ILE A 1 92 ? -3.431 21.351 16.42 1 94.25 92 ILE A O 1
ATOM 668 N N . GLY A 1 93 ? -1.321 21.494 15.923 1 93.84 93 GLY A N 1
ATOM 669 C CA . GLY A 1 93 ? -1.047 20.094 16.204 1 93.84 93 GLY A CA 1
ATOM 670 C C . GLY A 1 93 ? -1.45 19.677 17.606 1 93.84 93 GLY A C 1
ATOM 671 O O . GLY A 1 93 ? -1.929 18.56 17.813 1 93.84 93 GLY A O 1
ATOM 672 N N . ASP A 1 94 ? -1.342 20.612 18.514 1 93.05 94 ASP A N 1
ATOM 673 C CA . ASP A 1 94 ? -1.649 20.311 19.909 1 93.05 94 ASP A CA 1
ATOM 674 C C . ASP A 1 94 ? -3.119 20.582 20.218 1 93.05 94 ASP A C 1
ATOM 676 O O . ASP A 1 94 ? -3.595 20.278 21.314 1 93.05 94 ASP A O 1
ATOM 680 N N . GLU A 1 95 ? -3.826 21.089 19.269 1 94.33 95 GLU A N 1
ATOM 681 C CA . GLU A 1 95 ? -5.202 21.513 19.508 1 94.33 95 GLU A CA 1
ATOM 682 C C . GLU A 1 95 ? -6.196 20.513 18.925 1 94.33 95 GLU A C 1
ATOM 684 O O . GLU A 1 95 ? -7.39 20.567 19.23 1 94.33 95 GLU A O 1
ATOM 689 N N . VAL A 1 96 ? -5.613 19.638 18.096 1 96.56 96 VAL A N 1
ATOM 690 C CA . VAL A 1 96 ? -6.53 18.719 17.429 1 96.56 96 VAL A CA 1
ATOM 691 C C . VAL A 1 96 ? -6.041 17.283 17.605 1 96.56 96 VAL A C 1
ATOM 693 O O . VAL A 1 96 ? -4.857 17.05 17.861 1 96.56 96 VAL A O 1
ATOM 696 N N . ASP A 1 97 ? -6.97 16.383 17.566 1 97.52 97 ASP A N 1
ATOM 697 C CA . ASP A 1 97 ? -6.718 14.95 17.453 1 97.52 97 ASP A CA 1
ATOM 698 C C . ASP A 1 97 ? -7.264 14.397 16.139 1 97.52 97 ASP A C 1
ATOM 700 O O . ASP A 1 97 ? -8.446 14.567 15.831 1 97.52 97 ASP A O 1
ATOM 704 N N . ILE A 1 98 ? -6.431 13.776 15.398 1 98.29 98 ILE A N 1
ATOM 705 C CA . ILE A 1 98 ? -6.809 13.325 14.063 1 98.29 98 ILE A CA 1
ATOM 706 C C . ILE A 1 98 ? -6.79 11.799 14.009 1 98.29 98 ILE A C 1
ATOM 708 O O . ILE A 1 98 ? -5.865 11.165 14.521 1 98.29 98 ILE A O 1
ATOM 712 N N . SER A 1 99 ? -7.766 11.203 13.434 1 98.62 99 SER A N 1
ATOM 713 C CA . SER A 1 99 ? -7.833 9.772 13.155 1 98.62 99 SER A CA 1
ATOM 714 C C . SER A 1 99 ? -8.316 9.509 11.733 1 98.62 99 SER A C 1
ATOM 716 O O . SER A 1 99 ? -9.185 10.221 11.225 1 98.62 99 SER A O 1
ATOM 718 N N . VAL A 1 100 ? -7.793 8.489 11.137 1 98.78 100 VAL A N 1
ATOM 719 C CA . VAL A 1 100 ? -8.111 8.17 9.749 1 98.78 100 VAL A CA 1
ATOM 720 C C . VAL A 1 100 ? -8.547 6.71 9.641 1 98.78 100 VAL A C 1
ATOM 722 O O . VAL A 1 100 ? -8.012 5.843 10.336 1 98.78 100 VAL A O 1
ATOM 725 N N . GLU A 1 101 ? -9.504 6.432 8.78 1 98.85 101 GLU A N 1
ATOM 726 C CA . GLU A 1 101 ? -9.899 5.082 8.39 1 98.85 101 GLU A CA 1
ATOM 727 C C . GLU A 1 101 ? -9.895 4.922 6.873 1 98.85 101 GLU A C 1
ATOM 729 O O . GLU A 1 101 ? -10.544 5.692 6.161 1 98.85 101 GLU A O 1
ATOM 734 N N . ALA A 1 102 ? -9.151 4.005 6.406 1 98.79 102 ALA A N 1
ATOM 735 C CA . ALA A 1 102 ? -9.176 3.595 5.005 1 98.79 102 ALA A CA 1
ATOM 736 C C . ALA A 1 102 ? -9.94 2.285 4.83 1 98.79 102 ALA A C 1
ATOM 738 O O . ALA A 1 102 ? -9.741 1.337 5.594 1 98.79 102 ALA A O 1
ATOM 739 N N . SER A 1 103 ? -10.793 2.207 3.856 1 98.67 103 SER A N 1
ATOM 740 C CA . SER A 1 103 ? -11.534 0.988 3.548 1 98.67 103 SER A CA 1
ATOM 741 C C . SER A 1 103 ? -11.629 0.764 2.043 1 98.67 103 SER A C 1
ATOM 743 O O . SER A 1 103 ? -11.465 1.701 1.259 1 98.67 103 SER A O 1
ATOM 745 N N . GLY A 1 104 ? -11.833 -0.47 1.672 1 98.27 104 GLY A N 1
ATOM 746 C CA . GLY A 1 104 ? -11.957 -0.822 0.267 1 98.27 104 GLY A CA 1
ATOM 747 C C . GLY A 1 104 ? -12.753 -2.093 0.038 1 98.27 104 GLY A C 1
ATOM 748 O O . GLY A 1 104 ? -12.754 -2.991 0.883 1 98.27 104 GLY A O 1
ATOM 749 N N . ASP A 1 105 ? -13.409 -2.128 -1.033 1 98.25 105 ASP A N 1
ATOM 750 C CA . ASP A 1 105 ? -14.219 -3.281 -1.414 1 98.25 105 ASP A CA 1
ATOM 751 C C . ASP A 1 105 ? -13.532 -4.097 -2.507 1 98.25 105 ASP A C 1
ATOM 753 O O . ASP A 1 105 ? -12.91 -3.535 -3.411 1 98.25 105 ASP A O 1
ATOM 757 N N . LEU A 1 106 ? -13.717 -5.416 -2.408 1 97.38 106 LEU A N 1
ATOM 758 C CA . LEU A 1 106 ? -13.166 -6.363 -3.371 1 97.38 106 LEU A CA 1
ATOM 759 C C . LEU A 1 106 ? -14.214 -7.391 -3.783 1 97.38 106 LEU A C 1
ATOM 761 O O . LEU A 1 106 ? -15.115 -7.712 -3.005 1 97.38 106 LEU A O 1
ATOM 765 N N . ASP A 1 107 ? -14.085 -7.814 -4.988 1 98.07 107 ASP A N 1
ATOM 766 C CA . ASP A 1 107 ? -14.772 -8.997 -5.496 1 98.07 107 ASP A CA 1
ATOM 767 C C . ASP A 1 107 ? -13.783 -10.123 -5.79 1 98.07 107 ASP A C 1
ATOM 769 O O . ASP A 1 107 ? -13.068 -10.081 -6.793 1 98.07 107 ASP A O 1
ATOM 773 N N . LEU A 1 108 ? -13.798 -11.169 -4.921 1 98.49 108 LEU A N 1
ATOM 774 C CA . LEU A 1 108 ? -12.766 -12.198 -4.99 1 98.49 108 LEU A CA 1
ATOM 775 C C . LEU A 1 108 ? -12.945 -13.065 -6.231 1 98.49 108 LEU A C 1
ATOM 777 O O . LEU A 1 108 ? -12.04 -13.813 -6.607 1 98.49 108 LEU A O 1
ATOM 781 N N . ARG A 1 109 ? -14.043 -12.953 -6.913 1 98.65 109 ARG A N 1
ATOM 782 C CA . ARG A 1 109 ? -14.245 -13.729 -8.133 1 98.65 109 ARG A CA 1
ATOM 783 C C . ARG A 1 109 ? -13.212 -13.361 -9.193 1 98.65 109 ARG A C 1
ATOM 785 O O . ARG A 1 109 ? -12.827 -14.201 -10.009 1 98.65 109 ARG A O 1
ATOM 792 N N . GLY A 1 110 ? -12.778 -12.108 -9.195 1 97.97 110 GLY A N 1
ATOM 793 C CA . GLY A 1 110 ? -11.77 -11.676 -10.15 1 97.97 110 GLY A CA 1
ATOM 794 C C . GLY A 1 110 ? -10.418 -12.325 -9.926 1 97.97 110 GLY A C 1
ATOM 795 O O . GLY A 1 110 ? -9.901 -13.017 -10.806 1 97.97 110 GLY A O 1
ATOM 796 N N . THR A 1 111 ? -9.915 -12.222 -8.662 1 98.06 111 THR A N 1
ATOM 797 C CA . THR A 1 111 ? -8.569 -12.704 -8.372 1 98.06 111 THR A CA 1
ATOM 798 C C . THR A 1 111 ? -8.545 -14.229 -8.302 1 98.06 111 THR A C 1
ATOM 800 O O . THR A 1 111 ? -7.493 -14.847 -8.48 1 98.06 111 THR A O 1
ATOM 803 N N . MET A 1 112 ? -9.707 -14.883 -8.091 1 98.03 112 MET A N 1
ATOM 804 C CA . MET A 1 112 ? -9.783 -16.338 -7.993 1 98.03 112 MET A CA 1
ATOM 805 C C . MET A 1 112 ? -10.12 -16.957 -9.345 1 98.03 112 MET A C 1
ATOM 807 O O . MET A 1 112 ? -10.309 -18.17 -9.448 1 98.03 112 MET A O 1
ATOM 811 N N . GLY A 1 113 ? -10.3 -16.09 -10.369 1 97.42 113 GLY A N 1
ATOM 812 C CA . GLY A 1 113 ? -10.539 -16.566 -11.722 1 97.42 113 GLY A CA 1
ATOM 813 C C . GLY A 1 113 ? -11.902 -17.209 -11.896 1 97.42 113 GLY A C 1
ATOM 814 O O . GLY A 1 113 ? -12.072 -18.096 -12.735 1 97.42 113 GLY A O 1
ATOM 815 N N . VAL A 1 114 ? -12.814 -16.836 -11.062 1 97.96 114 VAL A N 1
ATOM 816 C CA . VAL A 1 114 ? -14.155 -17.411 -11.086 1 97.96 114 VAL A CA 1
ATOM 817 C C . VAL A 1 114 ? -14.999 -16.711 -12.15 1 97.96 114 VAL A C 1
ATOM 819 O O . VAL A 1 114 ? -15.839 -17.34 -12.797 1 97.96 114 VAL A O 1
ATOM 822 N N . ASP A 1 115 ? -14.849 -15.445 -12.263 1 97.29 115 ASP A N 1
ATOM 823 C CA . ASP A 1 115 ? -15.579 -14.586 -13.19 1 97.29 115 ASP A CA 1
ATOM 824 C C . ASP A 1 115 ? -14.635 -13.62 -13.903 1 97.29 115 ASP A C 1
ATOM 826 O O . ASP A 1 115 ? -14.072 -12.719 -13.278 1 97.29 115 ASP A O 1
ATOM 830 N N . GLU A 1 116 ? -14.57 -13.722 -15.181 1 94.99 116 GLU A N 1
ATOM 831 C CA . GLU A 1 116 ? -13.615 -12.945 -15.966 1 94.99 116 GLU A CA 1
ATOM 832 C C . GLU A 1 116 ? -14.004 -11.47 -16.007 1 94.99 116 GLU A C 1
ATOM 834 O O . GLU A 1 116 ? -13.163 -10.608 -16.268 1 94.99 116 GLU A O 1
ATOM 839 N N . ASP A 1 117 ? -15.253 -11.188 -15.706 1 95.67 117 ASP A N 1
ATOM 840 C CA . ASP A 1 117 ? -15.734 -9.812 -15.774 1 95.67 117 ASP A CA 1
ATOM 841 C C . ASP A 1 117 ? -15.624 -9.124 -14.415 1 95.67 117 ASP A C 1
ATOM 843 O O . ASP A 1 117 ? -15.79 -7.906 -14.314 1 95.67 117 ASP A O 1
ATOM 847 N N . ALA A 1 118 ? -15.377 -9.922 -13.392 1 96.59 118 ALA A N 1
ATOM 848 C CA . ALA A 1 118 ? -15.19 -9.32 -12.075 1 96.59 118 ALA A CA 1
ATOM 849 C C . ALA A 1 118 ? -13.832 -8.631 -11.975 1 96.59 118 ALA A C 1
ATOM 851 O O . ALA A 1 118 ? -12.812 -9.193 -12.38 1 96.59 118 ALA A O 1
ATOM 852 N N . PRO A 1 119 ? -13.86 -7.499 -11.469 1 96.18 119 PRO A N 1
ATOM 853 C CA . PRO A 1 119 ? -12.576 -6.806 -11.34 1 96.18 119 PRO A CA 1
ATOM 854 C C . PRO A 1 119 ? -11.623 -7.505 -10.374 1 96.18 119 PRO A C 1
ATOM 856 O O . PRO A 1 119 ? -12.064 -8.097 -9.386 1 96.18 119 PRO A O 1
ATOM 859 N N . VAL A 1 120 ? -10.289 -7.551 -10.496 1 96.7 120 VAL A N 1
ATOM 860 C CA . VAL A 1 120 ? -9.294 -8.142 -9.608 1 96.7 120 VAL A CA 1
ATOM 861 C C . VAL A 1 120 ? -8.802 -7.093 -8.613 1 96.7 120 VAL A C 1
ATOM 863 O O . VAL A 1 120 ? -8.529 -7.408 -7.453 1 96.7 120 VAL A O 1
ATOM 866 N N . GLY A 1 121 ? -8.869 -5.829 -8.768 1 96.84 121 GLY A N 1
ATOM 867 C CA . GLY A 1 121 ? -8.447 -4.738 -7.903 1 96.84 121 GLY A CA 1
ATOM 868 C C . GLY A 1 121 ? -9.563 -4.211 -7.021 1 96.84 121 GLY A C 1
ATOM 869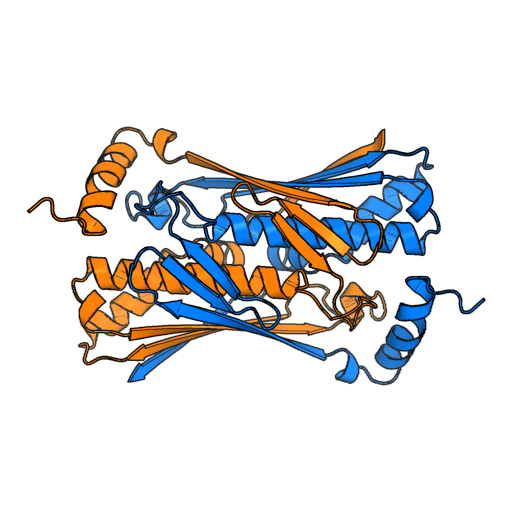 O O . GLY A 1 121 ? -10.715 -4.631 -7.15 1 96.84 121 GLY A O 1
ATOM 870 N N . PHE A 1 122 ? -9.164 -3.401 -6.05 1 97.76 122 PHE A N 1
ATOM 871 C CA . PHE A 1 122 ? -10.174 -2.723 -5.245 1 97.76 122 PHE A CA 1
ATOM 872 C C . PHE A 1 122 ? -11.153 -1.965 -6.132 1 97.76 122 PHE A C 1
ATOM 874 O O . PHE A 1 122 ? -10.747 -1.3 -7.088 1 97.76 122 PHE A O 1
ATOM 881 N N . GLU A 1 123 ? -12.427 -2.039 -5.88 1 94.88 123 GLU A N 1
ATOM 882 C CA . GLU A 1 123 ? -13.473 -1.394 -6.669 1 94.88 123 GLU A CA 1
ATOM 883 C C . GLU A 1 123 ? -13.764 0.013 -6.155 1 94.88 123 GLU A C 1
ATOM 885 O O . GLU A 1 123 ? -14.23 0.871 -6.908 1 94.88 123 GLU A O 1
ATOM 890 N N . GLU A 1 124 ? -13.631 0.138 -4.859 1 94.4 124 GLU A N 1
ATOM 891 C CA . GLU A 1 124 ? -13.858 1.42 -4.199 1 94.4 124 GLU A CA 1
ATOM 892 C C . GLU A 1 124 ? -12.942 1.588 -2.989 1 94.4 124 GLU A C 1
ATOM 894 O O . GLU A 1 124 ? -12.881 0.712 -2.124 1 94.4 124 GLU A O 1
ATOM 899 N N . LEU A 1 125 ? -12.278 2.636 -3.024 1 98.15 125 LEU A N 1
ATOM 900 C CA . LEU A 1 125 ? -11.482 3.018 -1.862 1 98.15 125 LEU A CA 1
ATOM 901 C C . LEU A 1 125 ? -12.082 4.238 -1.17 1 98.15 125 LEU A C 1
ATOM 903 O O . LEU A 1 125 ? -12.558 5.162 -1.834 1 98.15 125 LEU A O 1
ATOM 907 N N . ARG A 1 126 ? -12.107 4.178 0.081 1 98.74 126 ARG A N 1
ATOM 908 C CA . ARG A 1 126 ? -12.638 5.274 0.885 1 98.74 126 ARG A CA 1
ATOM 909 C C . ARG A 1 126 ? -11.651 5.682 1.974 1 98.74 126 ARG A C 1
ATOM 911 O O . ARG A 1 126 ? -10.992 4.829 2.573 1 98.74 126 ARG A O 1
ATOM 918 N N . LEU A 1 127 ? -11.643 6.938 2.221 1 98.81 127 LEU A N 1
ATOM 919 C CA . LEU A 1 127 ? -10.839 7.535 3.282 1 98.81 127 LEU A CA 1
ATOM 920 C C . LEU A 1 127 ? -11.689 8.448 4.159 1 98.81 127 LEU A C 1
ATOM 922 O O . LEU A 1 127 ? -12.223 9.453 3.683 1 98.81 127 LEU A O 1
ATOM 926 N N . ASP A 1 128 ? -11.805 8.093 5.403 1 98.88 128 ASP A N 1
ATOM 927 C CA . ASP A 1 128 ? -12.521 8.897 6.388 1 98.88 128 ASP A CA 1
ATOM 928 C C . ASP A 1 128 ? -11.554 9.539 7.381 1 98.88 128 ASP A C 1
ATOM 930 O O . ASP A 1 128 ? -10.789 8.841 8.049 1 98.88 128 ASP A O 1
ATOM 934 N N . VAL A 1 129 ? -11.654 10.812 7.525 1 98.86 129 VAL A N 1
ATOM 935 C CA . VAL A 1 129 ? -10.777 11.556 8.424 1 98.86 129 VAL A CA 1
ATOM 936 C C . VAL A 1 129 ? -11.611 12.268 9.487 1 98.86 129 VAL A C 1
ATOM 938 O O . VAL A 1 129 ? -12.53 13.022 9.161 1 98.86 129 VAL A O 1
ATOM 941 N N . THR A 1 130 ? -11.294 12.02 10.694 1 98.8 130 THR A N 1
ATOM 942 C CA . THR A 1 130 ? -11.947 12.689 11.813 1 98.8 130 THR A CA 1
ATOM 943 C C . THR A 1 130 ? -10.971 13.614 12.534 1 98.8 130 THR A C 1
ATOM 945 O O . THR A 1 130 ? -9.879 13.192 12.922 1 98.8 130 THR A O 1
ATOM 948 N N . VAL A 1 131 ? -11.371 14.849 12.71 1 98.37 131 VAL A N 1
ATOM 949 C CA . VAL A 1 131 ? -10.585 15.849 13.425 1 98.37 131 VAL A CA 1
ATOM 950 C C . VAL A 1 131 ? -11.368 16.353 14.635 1 98.37 131 VAL A C 1
ATOM 952 O O . VAL A 1 131 ? -12.446 16.934 14.486 1 98.37 131 VAL A O 1
ATOM 955 N N . GLU A 1 132 ? -10.819 16.08 15.738 1 98.11 132 GLU A N 1
ATOM 956 C CA . GLU A 1 132 ? -11.414 16.572 16.977 1 98.11 132 GLU A CA 1
ATOM 957 C C . GLU A 1 132 ? -10.7 17.828 17.47 1 98.11 132 GLU A C 1
ATOM 959 O O . GLU A 1 132 ? -9.485 17.818 17.673 1 98.11 132 GLU A O 1
ATOM 964 N N . GLY A 1 133 ? -11.356 18.834 17.67 1 96.27 133 GLY A N 1
ATOM 965 C CA . GLY A 1 133 ? -10.834 20.119 18.106 1 96.27 133 GLY A CA 1
ATOM 966 C C . GLY A 1 133 ? -11.582 21.299 17.515 1 96.27 133 GLY A C 1
ATOM 967 O O . GLY A 1 133 ? -12.288 21.155 16.514 1 96.27 133 GLY A O 1
ATOM 968 N N . ASP A 1 134 ? -11.557 22.414 18.144 1 93.12 134 ASP A N 1
ATOM 969 C CA . ASP A 1 134 ? -12.201 23.634 17.666 1 93.12 134 ASP A CA 1
ATOM 970 C C . ASP A 1 134 ? -11.289 24.398 16.708 1 93.12 134 ASP A C 1
ATOM 972 O O . ASP A 1 134 ? -10.352 25.073 17.141 1 93.12 134 ASP A O 1
ATOM 976 N N . VAL A 1 135 ? -11.566 24.138 15.471 1 94.71 135 VAL A N 1
ATOM 977 C CA . VAL A 1 135 ? -10.791 24.816 14.438 1 94.71 135 VAL A CA 1
ATOM 978 C C . VAL A 1 135 ? -11.724 25.625 13.539 1 94.71 135 VAL A C 1
ATOM 980 O O . VAL A 1 135 ? -12.875 25.24 13.322 1 94.71 135 VAL A O 1
ATOM 983 N N . ASP A 1 136 ? -11.276 26.75 13.064 1 95.72 136 ASP A N 1
ATOM 984 C CA . ASP A 1 136 ? -12.096 27.611 12.217 1 95.72 136 ASP A CA 1
ATOM 985 C C . ASP A 1 136 ? -12.258 27.014 10.821 1 95.72 136 ASP A C 1
ATOM 987 O O . ASP A 1 136 ? -11.578 26.047 10.47 1 95.72 136 ASP A O 1
ATOM 991 N N . GLU A 1 137 ? -13.118 27.572 10.008 1 97 137 GLU A N 1
ATOM 992 C CA . GLU A 1 137 ? -13.506 27.036 8.706 1 97 137 GLU A CA 1
ATOM 993 C C . GLU A 1 137 ? -12.331 27.049 7.732 1 97 137 GLU A C 1
ATOM 995 O O . GLU A 1 137 ? -12.173 26.126 6.931 1 97 137 GLU A O 1
ATOM 1000 N N . GLU A 1 138 ? -11.576 28.035 7.835 1 96.68 138 GLU A N 1
ATOM 1001 C CA . GLU A 1 138 ? -10.43 28.141 6.937 1 96.68 138 GLU A CA 1
ATOM 1002 C C . GLU A 1 138 ? -9.419 27.028 7.199 1 96.68 138 GLU A C 1
ATOM 1004 O O . GLU A 1 138 ? -8.907 26.413 6.261 1 96.68 138 GLU A O 1
ATOM 1009 N N . THR A 1 139 ? -9.199 26.81 8.472 1 96.38 139 THR A N 1
ATOM 1010 C CA . THR A 1 139 ? -8.265 25.761 8.862 1 96.38 139 THR A CA 1
ATOM 1011 C C . THR A 1 139 ? -8.807 24.385 8.483 1 96.38 139 THR A C 1
ATOM 1013 O O . THR A 1 139 ? -8.054 23.516 8.041 1 96.38 139 THR A O 1
ATOM 1016 N N . LYS A 1 140 ? -10.129 24.183 8.641 1 97.53 140 LYS A N 1
ATOM 1017 C CA . LYS A 1 140 ? -10.758 22.933 8.224 1 97.53 140 LYS A CA 1
ATOM 1018 C C . LYS A 1 140 ? -10.526 22.671 6.738 1 97.53 140 LYS A C 1
ATOM 1020 O O . LYS A 1 140 ? -10.108 21.577 6.353 1 97.53 140 LYS A O 1
ATOM 1025 N N . ALA A 1 141 ? -10.739 23.688 5.953 1 97.69 141 ALA A N 1
ATOM 1026 C CA . ALA A 1 141 ? -10.569 23.572 4.507 1 97.69 141 ALA A CA 1
ATOM 1027 C C . ALA A 1 141 ? -9.114 23.289 4.146 1 97.69 141 ALA A C 1
ATOM 1029 O O . ALA A 1 141 ? -8.834 22.501 3.239 1 97.69 141 ALA A O 1
ATOM 1030 N N . ALA A 1 142 ? -8.217 23.916 4.865 1 96.9 142 ALA A N 1
ATOM 1031 C CA . ALA A 1 142 ? -6.791 23.735 4.608 1 96.9 142 ALA A CA 1
ATOM 1032 C C . ALA A 1 142 ? -6.35 22.312 4.94 1 96.9 142 ALA A C 1
ATOM 1034 O O . ALA A 1 142 ? -5.586 21.701 4.189 1 96.9 142 ALA A O 1
ATOM 1035 N N . LEU A 1 143 ? -6.807 21.829 6.09 1 98.14 143 LEU A N 1
ATOM 1036 C CA . LEU A 1 143 ? -6.471 20.465 6.48 1 98.14 143 LEU A CA 1
ATOM 1037 C C . LEU A 1 143 ? -6.88 19.473 5.396 1 98.14 143 LEU A C 1
ATOM 1039 O O . LEU A 1 143 ? -6.091 18.607 5.012 1 98.14 143 LEU A O 1
ATOM 1043 N N . GLN A 1 144 ? -8.085 19.656 4.912 1 98.4 144 GLN A N 1
ATOM 1044 C CA . GLN A 1 144 ? -8.593 18.769 3.87 1 98.4 144 GLN A CA 1
ATOM 1045 C C . GLN A 1 144 ? -7.779 18.905 2.587 1 98.4 144 GLN A C 1
ATOM 1047 O O . GLN A 1 144 ? -7.254 17.917 2.071 1 98.4 144 GLN A O 1
ATOM 1052 N N . LYS A 1 145 ? -7.606 20.089 2.085 1 98.27 145 LYS A N 1
ATOM 1053 C CA . LYS A 1 145 ? -6.962 20.371 0.805 1 98.27 145 LYS A CA 1
ATOM 1054 C C . LYS A 1 145 ? -5.518 19.879 0.796 1 98.27 145 LYS A C 1
ATOM 1056 O O . LYS A 1 145 ? -5.115 19.136 -0.101 1 98.27 145 LYS A O 1
ATOM 1061 N N . TYR A 1 146 ? -4.789 20.204 1.806 1 98.23 146 TYR A N 1
ATOM 1062 C CA . TYR A 1 146 ? -3.351 19.956 1.78 1 98.23 146 TYR A CA 1
ATOM 1063 C C . TYR A 1 146 ? -3.042 18.506 2.133 1 98.23 146 TYR A C 1
ATOM 1065 O O . TYR A 1 146 ? -2.081 17.927 1.62 1 98.23 146 TYR A O 1
ATOM 1073 N N . THR A 1 147 ? -3.869 17.887 3.007 1 98.59 147 THR A N 1
ATOM 1074 C CA . THR A 1 147 ? -3.668 16.469 3.282 1 98.59 147 THR A CA 1
ATOM 1075 C C . THR A 1 147 ? -3.858 15.64 2.015 1 98.59 147 THR A C 1
ATOM 1077 O O . THR A 1 147 ? -3.017 14.802 1.683 1 98.59 147 THR A O 1
ATOM 1080 N N . GLU A 1 148 ? -4.923 15.91 1.253 1 98.21 148 GLU A N 1
ATOM 1081 C CA . GLU A 1 148 ? -5.203 15.151 0.038 1 98.21 148 GLU A CA 1
ATOM 1082 C C . GLU A 1 148 ? -4.188 15.468 -1.057 1 98.21 148 GLU A C 1
ATOM 1084 O O . GLU A 1 148 ? -3.795 14.584 -1.82 1 98.21 148 GLU A O 1
ATOM 1089 N N . ARG A 1 149 ? -3.718 16.672 -1.067 1 98.08 149 ARG A N 1
ATOM 1090 C CA . ARG A 1 149 ? -2.768 17.088 -2.094 1 98.08 149 ARG A CA 1
ATOM 1091 C C . ARG A 1 149 ? -1.397 16.464 -1.856 1 98.08 149 ARG A C 1
ATOM 1093 O O . ARG A 1 149 ? -0.73 16.041 -2.802 1 98.08 149 ARG A O 1
ATOM 1100 N N . TYR A 1 150 ? -0.952 16.354 -0.563 1 98.41 150 TYR A N 1
ATOM 1101 C CA . TYR A 1 150 ? 0.454 16.071 -0.297 1 98.41 150 TYR A CA 1
ATOM 1102 C C . TYR A 1 150 ? 0.647 14.622 0.134 1 98.41 150 TYR A C 1
ATOM 1104 O O . TYR A 1 150 ? 1.778 14.168 0.319 1 98.41 150 TYR A O 1
ATOM 1112 N N . CYS A 1 151 ? -0.444 13.888 0.325 1 98.48 151 CYS A N 1
ATOM 1113 C CA . CYS A 1 151 ? -0.33 12.475 0.667 1 98.48 151 CYS A CA 1
ATOM 1114 C C . CYS A 1 151 ? 0.145 11.66 -0.531 1 98.48 151 CYS A C 1
ATOM 1116 O O . CYS A 1 151 ? -0.605 11.462 -1.488 1 98.48 151 CYS A O 1
ATOM 1118 N N . VAL A 1 152 ? 1.312 11.088 -0.453 1 98.5 152 VAL A N 1
ATOM 1119 C CA . VAL A 1 152 ? 1.989 10.397 -1.546 1 98.5 152 VAL A CA 1
ATOM 1120 C C . VAL A 1 152 ? 1.166 9.186 -1.98 1 98.5 152 VAL A C 1
ATOM 1122 O O . VAL A 1 152 ? 0.948 8.971 -3.174 1 98.5 152 VAL A O 1
ATOM 1125 N N . VAL A 1 153 ? 0.695 8.392 -1.071 1 98.45 153 VAL A N 1
ATOM 1126 C CA . VAL A 1 153 ? -0.03 7.169 -1.398 1 98.45 153 VAL A CA 1
ATOM 1127 C C . VAL A 1 153 ? -1.381 7.518 -2.017 1 98.45 153 VAL A C 1
ATOM 1129 O O . VAL A 1 153 ? -1.786 6.919 -3.017 1 98.45 153 VAL A O 1
ATOM 1132 N N . TYR A 1 154 ? -2.088 8.534 -1.423 1 98.61 154 TYR A N 1
ATOM 1133 C CA . TYR A 1 154 ? -3.347 9.009 -1.985 1 98.61 154 TYR A CA 1
ATOM 1134 C C . TYR A 1 154 ? -3.17 9.434 -3.438 1 98.61 154 TYR A C 1
ATOM 1136 O O . TYR A 1 154 ? -3.926 9.004 -4.314 1 98.61 154 TYR A O 1
ATOM 1144 N N . GLN A 1 155 ? -2.19 10.205 -3.724 1 98.05 155 GLN A N 1
ATOM 1145 C CA . GLN A 1 155 ? -1.963 10.738 -5.063 1 98.05 155 GLN A CA 1
ATOM 1146 C C . GLN A 1 155 ? -1.536 9.637 -6.029 1 98.05 155 GLN A C 1
ATOM 1148 O O . GLN A 1 155 ? -1.869 9.681 -7.216 1 98.05 155 GLN A O 1
ATOM 1153 N N . THR A 1 156 ? -0.773 8.657 -5.546 1 97.88 156 THR A N 1
ATOM 1154 C CA . THR A 1 156 ? -0.408 7.515 -6.378 1 97.88 156 THR A CA 1
ATOM 1155 C C . THR A 1 156 ? -1.651 6.748 -6.819 1 97.88 156 THR A C 1
ATOM 1157 O O . THR A 1 156 ? -1.744 6.315 -7.97 1 97.88 156 THR A O 1
ATOM 1160 N N . LEU A 1 157 ? -2.606 6.577 -5.908 1 97.44 157 LEU A N 1
ATOM 1161 C CA . LEU A 1 157 ? -3.823 5.827 -6.198 1 97.44 157 LEU A CA 1
ATOM 1162 C C . LEU A 1 157 ? -4.761 6.635 -7.087 1 97.44 157 LEU A C 1
ATOM 1164 O O . LEU A 1 157 ? -5.506 6.067 -7.889 1 97.44 157 LEU A O 1
ATOM 1168 N N . GLU A 1 158 ? -4.681 7.94 -7.009 1 95.98 158 GLU A N 1
ATOM 1169 C CA . GLU A 1 158 ? -5.541 8.816 -7.798 1 95.98 158 GLU A CA 1
ATOM 1170 C C . GLU A 1 158 ? -4.957 9.057 -9.187 1 95.98 158 GLU A C 1
ATOM 1172 O O . GLU A 1 158 ? -5.698 9.251 -10.153 1 95.98 158 GLU A O 1
ATOM 1177 N N . ASN A 1 159 ? -3.672 9.076 -9.263 1 92.39 159 ASN A N 1
ATOM 1178 C CA . ASN A 1 159 ? -2.939 9.363 -10.491 1 92.39 159 ASN A CA 1
ATOM 1179 C C . ASN A 1 159 ? -1.874 8.305 -10.769 1 92.39 159 ASN A C 1
ATOM 1181 O O . ASN A 1 159 ? -0.678 8.588 -10.69 1 92.39 159 ASN A O 1
ATOM 1185 N N . PRO A 1 160 ? -2.322 7.196 -11.246 1 89.09 160 PRO A N 1
ATOM 1186 C CA . PRO A 1 160 ? -1.368 6.095 -11.403 1 89.09 160 PRO A CA 1
ATOM 1187 C C . PRO A 1 160 ? -0.349 6.352 -12.511 1 89.09 160 PRO A C 1
ATOM 1189 O O . PRO A 1 160 ? -0.684 6.953 -13.535 1 89.09 160 PRO A O 1
ATOM 1192 N N . SER A 1 161 ? 0.813 5.972 -12.324 1 89.11 161 SER A N 1
ATOM 1193 C CA . SER A 1 161 ? 1.876 6.062 -13.32 1 89.11 161 SER A CA 1
ATOM 1194 C C . SER A 1 161 ? 2.074 4.732 -14.039 1 89.11 161 SER A C 1
ATOM 1196 O O . SER A 1 161 ? 2.867 4.641 -14.979 1 89.11 161 SER A O 1
ATOM 1198 N N . GLY A 1 162 ? 1.3 3.711 -13.629 1 92.42 162 GLY A N 1
ATOM 1199 C CA . GLY A 1 162 ? 1.512 2.37 -14.15 1 92.42 162 GLY A CA 1
ATOM 1200 C C . GLY A 1 162 ? 2.623 1.622 -13.438 1 92.42 162 GLY A C 1
ATOM 1201 O O . GLY A 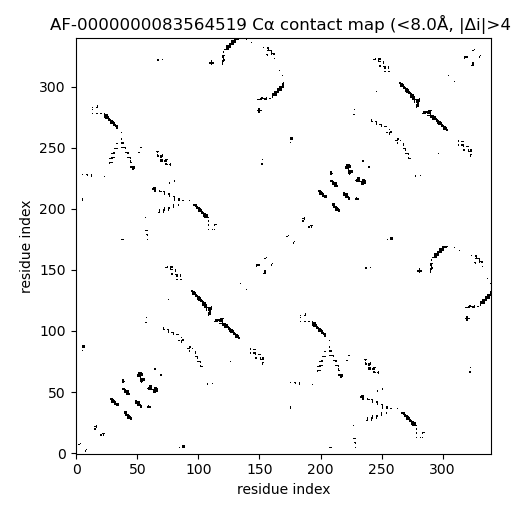1 162 ? 3.369 2.209 -12.651 1 92.42 162 GLY A O 1
ATOM 1202 N N . VAL A 1 163 ? 2.749 0.299 -13.634 1 97.71 163 VAL A N 1
ATOM 1203 C CA . VAL A 1 163 ? 3.778 -0.562 -13.06 1 97.71 163 VAL A CA 1
ATOM 1204 C C . VAL A 1 163 ? 4.551 -1.259 -14.177 1 97.71 163 VAL A C 1
ATOM 1206 O O . VAL A 1 163 ? 3.968 -1.992 -14.981 1 97.71 163 VAL A O 1
ATOM 1209 N N . GLU A 1 164 ? 5.793 -0.985 -14.33 1 98.29 164 GLU A N 1
ATOM 1210 C CA . GLU A 1 164 ? 6.64 -1.715 -15.268 1 98.29 164 GLU A CA 1
ATOM 1211 C C . GLU A 1 164 ? 7.097 -3.047 -14.679 1 98.29 164 GLU A C 1
ATOM 1213 O O . GLU A 1 164 ? 7.592 -3.095 -13.551 1 98.29 164 GLU A O 1
ATOM 1218 N N . THR A 1 165 ? 6.973 -4.09 -15.465 1 98.62 165 THR A N 1
ATOM 1219 C CA . THR A 1 165 ? 7.337 -5.404 -14.946 1 98.62 165 THR A CA 1
ATOM 1220 C C . THR A 1 165 ? 8.494 -5.999 -15.744 1 98.62 165 THR A C 1
ATOM 1222 O O . THR A 1 165 ? 8.579 -5.81 -16.959 1 98.62 165 THR A O 1
ATOM 1225 N N . ALA A 1 166 ? 9.392 -6.651 -15.096 1 98.68 166 ALA A N 1
ATOM 1226 C CA . ALA A 1 166 ? 10.457 -7.455 -15.691 1 98.68 166 ALA A CA 1
ATOM 1227 C C . ALA A 1 166 ? 10.492 -8.855 -15.085 1 98.68 166 ALA A C 1
ATOM 1229 O O . ALA A 1 166 ? 10.492 -9.009 -13.862 1 98.68 166 ALA A O 1
ATOM 1230 N N . TRP A 1 167 ? 10.496 -9.876 -15.922 1 98.6 167 TRP A N 1
ATOM 1231 C CA . TRP A 1 167 ? 10.549 -11.271 -15.497 1 98.6 167 TRP A CA 1
ATOM 1232 C C . TRP A 1 167 ? 11.862 -11.92 -15.922 1 98.6 167 TRP A C 1
ATOM 1234 O O . TRP A 1 167 ? 12.283 -11.788 -17.074 1 98.6 167 TRP A O 1
ATOM 1244 N N . THR A 1 168 ? 12.532 -12.496 -15.002 1 98.35 168 THR A N 1
ATOM 1245 C CA . THR A 1 168 ? 13.777 -13.214 -15.253 1 98.35 168 THR A CA 1
ATOM 1246 C C . THR A 1 168 ? 13.643 -14.682 -14.858 1 98.35 168 THR A C 1
ATOM 1248 O O . THR A 1 168 ? 13.267 -14.995 -13.727 1 98.35 168 THR A O 1
ATOM 1251 N N . PHE A 1 169 ? 13.929 -15.563 -15.817 1 97.57 169 PHE A N 1
ATOM 1252 C CA . PHE A 1 169 ? 13.922 -17 -15.572 1 97.57 169 PHE A CA 1
ATOM 1253 C C . PHE A 1 169 ? 15.339 -17.561 -15.598 1 97.57 169 PHE A C 1
ATOM 1255 O O . PHE A 1 169 ? 16.086 -17.331 -16.551 1 97.57 169 PHE A O 1
ATOM 1262 N N . GLU A 1 170 ? 15.727 -18.133 -14.511 1 93.42 170 GLU A N 1
ATOM 1263 C CA . GLU A 1 170 ? 17.082 -18.655 -14.368 1 93.42 170 GLU A CA 1
ATOM 1264 C C . GLU A 1 170 ? 17.074 -20.168 -14.174 1 93.42 170 GLU A C 1
ATOM 1266 O O . GLU A 1 170 ? 16.132 -20.721 -13.602 1 93.42 170 GLU A O 1
ATOM 1271 N N . MET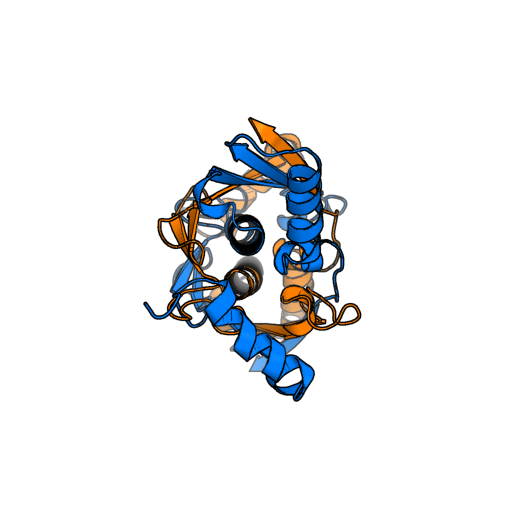 B 1 1 ? -5.024 -39.089 2.323 1 34.41 1 MET B N 1
ATOM 1272 C CA . MET B 1 1 ? -4.146 -38.037 2.828 1 34.41 1 MET B CA 1
ATOM 1273 C C . MET B 1 1 ? -4.718 -36.657 2.52 1 34.41 1 MET B C 1
ATOM 1275 O O . MET B 1 1 ? -5.04 -36.356 1.369 1 34.41 1 MET B O 1
ATOM 1279 N N . VAL B 1 2 ? -5.584 -36.038 3.214 1 43.85 2 VAL B N 1
ATOM 1280 C CA . VAL B 1 2 ? -6.376 -34.833 2.988 1 43.85 2 VAL B CA 1
ATOM 1281 C C . VAL B 1 2 ? -5.535 -33.793 2.252 1 43.85 2 VAL B C 1
ATOM 1283 O O . VAL B 1 2 ? -4.505 -33.344 2.761 1 43.85 2 VAL B O 1
ATOM 1286 N N . ASP B 1 3 ? -5.421 -33.809 0.914 1 49.71 3 ASP B N 1
ATOM 1287 C CA . ASP B 1 3 ? -4.585 -33.048 -0.01 1 49.71 3 ASP B CA 1
ATOM 1288 C C . ASP B 1 3 ? -4.652 -31.553 0.293 1 49.71 3 ASP B C 1
ATOM 1290 O O . ASP B 1 3 ? -5.717 -30.94 0.188 1 49.71 3 ASP B O 1
ATOM 1294 N N . ASN B 1 4 ? -3.871 -30.965 1.337 1 67.75 4 ASN B N 1
ATOM 1295 C CA . ASN B 1 4 ? -3.669 -29.67 1.979 1 67.75 4 ASN B CA 1
ATOM 1296 C C . ASN B 1 4 ? -3.075 -28.651 1.011 1 67.75 4 ASN B C 1
ATOM 1298 O O . ASN B 1 4 ? -2.419 -27.697 1.432 1 67.75 4 ASN B O 1
ATOM 1302 N N . SER B 1 5 ? -3.422 -29.062 -0.331 1 87.86 5 SER B N 1
ATOM 1303 C CA . SER B 1 5 ? -2.825 -28.159 -1.31 1 87.86 5 SER B CA 1
ATOM 1304 C C . SER B 1 5 ? -3.623 -26.865 -1.427 1 87.86 5 SER B C 1
ATOM 1306 O O . SER B 1 5 ? -4.762 -26.787 -0.961 1 87.86 5 SER B O 1
ATOM 1308 N N . LEU B 1 6 ? -3.061 -25.887 -1.939 1 94.38 6 LEU B N 1
ATOM 1309 C CA . LEU B 1 6 ? -3.751 -24.628 -2.199 1 94.38 6 LEU B CA 1
ATOM 1310 C C . LEU B 1 6 ? -4.97 -24.85 -3.087 1 94.38 6 LEU B C 1
ATOM 1312 O O . LEU B 1 6 ? -6.028 -24.261 -2.854 1 94.38 6 LEU B O 1
ATOM 1316 N N . HIS B 1 7 ? -4.855 -25.742 -4.023 1 92.7 7 HIS B N 1
ATOM 1317 C CA . HIS B 1 7 ? -5.963 -26.077 -4.91 1 92.7 7 HIS B CA 1
ATOM 1318 C C . HIS B 1 7 ? -7.144 -26.641 -4.128 1 92.7 7 HIS B C 1
ATOM 1320 O O . HIS B 1 7 ? -8.293 -26.269 -4.377 1 92.7 7 HIS B O 1
ATOM 1326 N N . ASP B 1 8 ? -6.861 -27.527 -3.196 1 94.5 8 ASP B N 1
ATOM 1327 C CA . ASP B 1 8 ? -7.912 -28.154 -2.4 1 94.5 8 ASP B CA 1
ATOM 1328 C C . ASP B 1 8 ? -8.62 -27.128 -1.519 1 94.5 8 ASP B C 1
ATOM 1330 O O . ASP B 1 8 ? -9.813 -27.261 -1.238 1 94.5 8 ASP B O 1
ATOM 1334 N N . LYS B 1 9 ? -7.879 -26.134 -1.119 1 95.38 9 LYS B N 1
ATOM 1335 C CA . LYS B 1 9 ? -8.461 -25.086 -0.284 1 95.38 9 LYS B CA 1
ATOM 1336 C C . LYS B 1 9 ? -9.281 -24.109 -1.121 1 95.38 9 LYS B C 1
ATOM 1338 O O . LYS B 1 9 ? -10.305 -23.597 -0.662 1 95.38 9 LYS B O 1
ATOM 1343 N N . GLN B 1 10 ? -8.96 -23.915 -2.373 1 97.43 10 GLN B N 1
ATOM 1344 C CA . GLN B 1 10 ? -9.588 -22.893 -3.203 1 97.43 10 GLN B CA 1
ATOM 1345 C C . GLN B 1 10 ? -10.817 -23.445 -3.92 1 97.43 10 GLN B C 1
ATOM 1347 O O . GLN B 1 10 ? -11.771 -22.711 -4.183 1 97.43 10 GLN B O 1
ATOM 1352 N N . GLU B 1 11 ? -10.785 -24.717 -4.168 1 96.89 11 GLU B N 1
ATOM 1353 C CA . GLU B 1 11 ? -11.842 -25.306 -4.985 1 96.89 11 GLU B CA 1
ATOM 1354 C C . GLU B 1 11 ? -13.215 -25.08 -4.356 1 96.89 11 GLU B C 1
ATOM 1356 O O . GLU B 1 11 ? -14.137 -24.604 -5.021 1 96.89 11 GLU B O 1
ATOM 1361 N N . PRO B 1 12 ? -13.385 -25.422 -3.054 1 97.41 12 PRO B N 1
ATOM 1362 C CA . PRO B 1 12 ? -14.7 -25.166 -2.46 1 97.41 12 PRO B CA 1
ATOM 1363 C C . PRO B 1 12 ? -15.065 -23.684 -2.453 1 97.41 12 PRO B C 1
ATOM 1365 O O . PRO B 1 12 ? -16.243 -23.334 -2.566 1 97.41 12 PRO B O 1
ATOM 1368 N N . LEU B 1 13 ? -14.124 -22.778 -2.304 1 98.03 13 LEU B N 1
ATOM 1369 C CA . LEU B 1 13 ? -14.367 -21.34 -2.341 1 98.03 13 LEU B CA 1
ATOM 1370 C C . LEU B 1 13 ? -14.84 -20.904 -3.724 1 98.03 13 LEU B 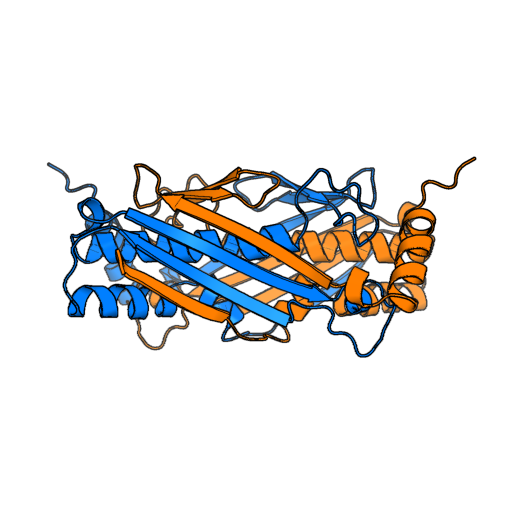C 1
ATOM 1372 O O . LEU B 1 13 ? -15.819 -20.164 -3.845 1 98.03 13 LEU B O 1
ATOM 1376 N N . LYS B 1 14 ? -14.195 -21.386 -4.744 1 98.09 14 LYS B N 1
ATOM 1377 C CA . LYS B 1 14 ? -14.574 -21.042 -6.111 1 98.09 14 LYS B CA 1
ATOM 1378 C C . LYS B 1 14 ? -15.991 -21.514 -6.424 1 98.09 14 LYS B C 1
ATOM 1380 O O . LYS B 1 14 ? -16.773 -20.783 -7.036 1 98.09 14 LYS B O 1
ATOM 1385 N N . ARG B 1 15 ? -16.305 -22.706 -6.01 1 98.16 15 ARG B N 1
ATOM 1386 C CA . ARG B 1 15 ? -17.652 -23.228 -6.22 1 98.16 15 ARG B CA 1
ATOM 1387 C C . ARG B 1 15 ? -18.691 -22.358 -5.521 1 98.16 15 ARG B C 1
ATOM 1389 O O . ARG B 1 15 ? -19.733 -22.04 -6.099 1 98.16 15 ARG B O 1
ATOM 1396 N N . GLU B 1 16 ? -18.357 -21.967 -4.296 1 98.22 16 GLU B N 1
ATOM 1397 C CA . GLU B 1 16 ? -19.271 -21.097 -3.562 1 98.22 16 GLU B CA 1
ATOM 1398 C C . GLU B 1 16 ? -19.461 -19.765 -4.281 1 98.22 16 GLU B C 1
ATOM 1400 O O . GLU B 1 16 ? -20.587 -19.28 -4.414 1 98.22 16 GLU B O 1
ATOM 1405 N N . TYR B 1 17 ? -18.354 -19.189 -4.778 1 98.41 17 TYR B N 1
ATOM 1406 C CA . TYR B 1 17 ? -18.41 -17.878 -5.416 1 98.41 17 TYR B CA 1
ATOM 1407 C C . TYR B 1 17 ? -19.187 -17.941 -6.726 1 98.41 17 TYR B C 1
ATOM 1409 O O . TYR B 1 17 ? -19.797 -16.954 -7.141 1 98.41 17 TYR B O 1
ATOM 1417 N N . GLU B 1 18 ? -19.151 -19.079 -7.363 1 97.58 18 GLU B N 1
ATOM 1418 C CA . GLU B 1 18 ? -19.906 -19.278 -8.596 1 97.58 18 GLU B CA 1
ATOM 1419 C C . GLU B 1 18 ? -21.408 -19.29 -8.326 1 97.58 18 GLU B C 1
ATOM 1421 O O . GLU B 1 18 ? -22.186 -18.719 -9.093 1 97.58 18 GLU B O 1
ATOM 1426 N N . THR B 1 19 ? -21.806 -19.894 -7.254 1 97.5 19 THR B N 1
ATOM 1427 C CA . THR B 1 19 ? -23.225 -20.1 -6.984 1 97.5 19 THR B CA 1
ATOM 1428 C C . THR B 1 19 ? -23.775 -18.984 -6.101 1 97.5 19 THR B C 1
ATOM 1430 O O . THR B 1 19 ? -24.981 -18.731 -6.091 1 97.5 19 THR B O 1
ATOM 1433 N N . ASN B 1 20 ? -22.945 -18.351 -5.332 1 97.93 20 ASN B N 1
ATOM 1434 C CA . ASN B 1 20 ? -23.298 -17.27 -4.417 1 97.93 20 ASN B CA 1
ATOM 1435 C C . ASN B 1 20 ? -22.316 -16.106 -4.52 1 97.93 20 ASN B C 1
ATOM 1437 O O . ASN B 1 20 ? -21.488 -15.907 -3.629 1 97.93 20 ASN B O 1
ATOM 1441 N N . PRO B 1 21 ? -22.465 -15.275 -5.498 1 97.35 21 PRO B N 1
ATOM 1442 C CA . PRO B 1 21 ? -21.508 -14.197 -5.758 1 97.35 21 PRO B CA 1
ATOM 1443 C C . PRO B 1 21 ? -21.344 -13.253 -4.569 1 97.35 21 PRO B C 1
ATOM 1445 O O . PRO B 1 21 ? -20.268 -12.683 -4.372 1 97.35 21 PRO B O 1
ATOM 1448 N N . GLU B 1 22 ? -22.322 -13.039 -3.747 1 97.63 22 GLU B N 1
ATOM 1449 C CA . GLU B 1 22 ? -22.257 -12.141 -2.598 1 97.63 22 GLU B CA 1
ATOM 1450 C C . GLU B 1 22 ? -21.216 -12.611 -1.587 1 97.63 22 GLU B C 1
ATOM 1452 O O . GLU B 1 22 ? -20.594 -11.796 -0.903 1 97.63 22 GLU B O 1
ATOM 1457 N N . ALA B 1 23 ? -20.95 -13.941 -1.552 1 97.86 23 ALA B N 1
ATOM 1458 C CA . ALA B 1 23 ? -19.995 -14.519 -0.609 1 97.86 23 ALA B CA 1
ATOM 1459 C C . ALA B 1 23 ? -18.565 -14.121 -0.963 1 97.86 23 ALA B C 1
ATOM 1461 O O . ALA B 1 23 ? -17.655 -14.254 -0.142 1 97.86 23 ALA B O 1
ATOM 1462 N N . ALA B 1 24 ? -18.356 -13.593 -2.188 1 98.29 24 ALA B N 1
ATOM 1463 C CA . ALA B 1 24 ? -17.025 -13.217 -2.66 1 98.29 24 ALA B CA 1
ATOM 1464 C C . ALA B 1 24 ? -16.741 -11.743 -2.383 1 98.29 24 ALA B C 1
ATOM 1466 O O . ALA B 1 24 ? -15.623 -11.269 -2.597 1 98.29 24 ALA B O 1
ATOM 1467 N N . GLN B 1 25 ? -17.824 -11.019 -1.946 1 97.99 25 GLN B N 1
ATOM 1468 C CA . GLN B 1 25 ? -17.672 -9.593 -1.676 1 97.99 25 GLN B CA 1
ATOM 1469 C C . GLN B 1 25 ? -17.06 -9.356 -0.298 1 97.99 25 GLN B C 1
ATOM 1471 O O . GLN B 1 25 ? -17.524 -9.916 0.698 1 97.99 25 GLN B O 1
ATOM 1476 N N . LEU B 1 26 ? -16.021 -8.569 -0.325 1 96.49 26 LEU B N 1
ATOM 1477 C CA . LEU B 1 26 ? -15.308 -8.318 0.922 1 96.49 26 LEU B CA 1
ATOM 1478 C C . LEU B 1 26 ? -14.989 -6.834 1.076 1 96.49 26 LEU B C 1
ATOM 1480 O O . LEU B 1 26 ? -14.785 -6.132 0.083 1 96.49 26 LEU B O 1
ATOM 1484 N N . THR B 1 27 ? -15.061 -6.327 2.323 1 97.81 27 THR B N 1
ATOM 1485 C CA . THR B 1 27 ? -14.555 -5.006 2.678 1 97.81 27 THR B CA 1
ATOM 1486 C C . THR B 1 27 ? -13.415 -5.116 3.686 1 97.81 27 THR B C 1
ATOM 1488 O O . THR B 1 27 ? -13.552 -5.781 4.716 1 97.81 27 THR B O 1
ATOM 1491 N N . LEU B 1 28 ? -12.302 -4.578 3.36 1 97.54 28 LEU B N 1
ATOM 1492 C CA . LEU B 1 28 ? -11.176 -4.495 4.284 1 97.54 28 LEU B CA 1
ATOM 1493 C C . LEU B 1 28 ? -11.033 -3.083 4.842 1 97.54 28 LEU B C 1
ATOM 1495 O O . LEU B 1 28 ? -11.496 -2.119 4.228 1 97.54 28 LEU B O 1
ATOM 1499 N N . THR B 1 29 ? -10.435 -3.016 6.05 1 98.15 29 THR B N 1
ATOM 1500 C CA . THR B 1 29 ? -10.292 -1.72 6.703 1 98.15 29 THR B CA 1
ATOM 1501 C C . THR B 1 29 ? -8.936 -1.61 7.396 1 98.15 29 THR B C 1
ATOM 1503 O O . THR B 1 29 ? -8.401 -2.606 7.885 1 98.15 29 THR B O 1
ATOM 1506 N N . ALA B 1 30 ? -8.374 -0.421 7.41 1 98.52 30 ALA B N 1
ATOM 1507 C CA . ALA B 1 30 ? -7.193 -0.044 8.183 1 98.52 30 ALA B CA 1
ATOM 1508 C C . ALA B 1 30 ? -7.384 1.316 8.847 1 98.52 30 ALA B C 1
ATOM 1510 O O . ALA B 1 30 ? -8.003 2.214 8.272 1 98.52 30 ALA B O 1
ATOM 1511 N N . THR B 1 31 ? -6.8 1.458 10.048 1 98.64 31 THR B N 1
ATOM 1512 C CA . THR B 1 31 ? -6.99 2.71 10.773 1 98.64 31 THR B CA 1
ATOM 1513 C C . THR B 1 31 ? -5.649 3.283 11.222 1 98.64 31 THR B C 1
ATOM 1515 O O . THR B 1 31 ? -4.745 2.536 11.603 1 98.64 31 THR B O 1
ATOM 1518 N N . GLY B 1 32 ? -5.544 4.529 11.098 1 97.97 32 GLY B N 1
ATOM 1519 C CA . GLY B 1 32 ? -4.412 5.279 11.618 1 97.97 32 GLY B CA 1
ATOM 1520 C C . GLY B 1 32 ? -4.762 6.127 12.827 1 97.97 32 GLY B C 1
ATOM 1521 O O . GLY B 1 32 ? -5.848 6.707 12.891 1 97.97 32 GLY B O 1
ATOM 1522 N N . GLU B 1 33 ? -3.831 6.212 13.719 1 96.57 33 GLU B N 1
ATOM 1523 C CA . GLU B 1 33 ? -4.001 7.04 14.909 1 96.57 33 GLU B CA 1
ATOM 1524 C C . GLU B 1 33 ? -2.686 7.703 15.312 1 96.57 33 GLU B C 1
ATOM 1526 O O . GLU B 1 33 ? -1.611 7.139 15.102 1 96.57 33 GLU B O 1
ATOM 1531 N N . GLU B 1 34 ? -2.829 8.744 15.993 1 95.93 34 GLU B N 1
ATOM 1532 C CA . GLU B 1 34 ? -1.676 9.558 16.364 1 95.93 34 GLU B CA 1
ATOM 1533 C C . GLU B 1 34 ? -0.844 8.877 17.446 1 95.93 34 GLU B C 1
ATOM 1535 O O . GLU B 1 34 ? -1.372 8.105 18.249 1 95.93 34 GLU B O 1
ATOM 1540 N N . GLN B 1 35 ? 0.375 9.208 17.371 1 93.36 35 GLN B N 1
ATOM 1541 C CA . GLN B 1 35 ? 1.277 8.991 18.497 1 93.36 35 GLN B CA 1
ATOM 1542 C C . GLN B 1 35 ? 1.691 10.315 19.133 1 93.36 35 GLN B C 1
ATOM 1544 O O . GLN B 1 35 ? 1.208 11.378 18.737 1 93.36 35 GLN B O 1
ATOM 1549 N N . ASP B 1 36 ? 2.512 10.253 20.13 1 89.75 36 ASP B N 1
ATOM 1550 C CA . ASP B 1 36 ? 2.981 11.463 20.797 1 89.75 36 ASP B CA 1
ATOM 1551 C C . ASP B 1 36 ? 3.819 12.322 19.853 1 89.75 36 ASP B C 1
ATOM 1553 O O . ASP B 1 36 ? 3.727 13.552 19.878 1 89.75 36 ASP B O 1
ATOM 1557 N N . ASP B 1 37 ? 4.57 11.671 19.058 1 91.4 37 ASP B N 1
ATOM 1558 C CA . ASP B 1 37 ? 5.359 12.341 18.029 1 91.4 37 ASP B CA 1
ATOM 1559 C C . ASP B 1 37 ? 4.556 12.501 16.74 1 91.4 37 ASP B C 1
ATOM 1561 O O . ASP B 1 37 ? 4.137 11.512 16.136 1 91.4 37 ASP B O 1
ATOM 1565 N N . ALA B 1 38 ? 4.299 13.743 16.283 1 92.49 38 ALA B N 1
ATOM 1566 C CA . ALA B 1 38 ? 3.49 14.054 15.106 1 92.49 38 ALA B CA 1
ATOM 1567 C C . ALA B 1 38 ? 4.098 13.444 13.847 1 92.49 38 ALA B C 1
ATOM 1569 O O . ALA B 1 38 ? 3.451 13.396 12.798 1 92.49 38 ALA B O 1
ATOM 1570 N N . ARG B 1 39 ? 5.344 13.001 13.988 1 95.87 39 ARG B N 1
ATOM 1571 C CA . ARG B 1 39 ? 6.055 12.452 12.838 1 95.87 39 ARG B CA 1
ATOM 1572 C C . ARG B 1 39 ? 5.879 10.939 12.756 1 95.87 39 ARG B C 1
ATOM 1574 O O . ARG B 1 39 ? 6.478 10.285 11.901 1 95.87 39 ARG B O 1
ATOM 1581 N N . ALA B 1 40 ? 5.001 10.395 13.659 1 96.32 40 ALA B N 1
ATOM 1582 C CA . ALA B 1 40 ? 4.739 8.959 13.702 1 96.32 40 ALA B CA 1
ATOM 1583 C C . ALA B 1 40 ? 3.259 8.678 13.944 1 96.32 40 ALA B C 1
ATOM 1585 O O . ALA B 1 40 ? 2.536 9.531 14.465 1 96.32 40 ALA B O 1
ATOM 1586 N N . CYS B 1 41 ? 2.87 7.521 13.562 1 97.19 41 CYS B N 1
ATOM 1587 C CA . CYS B 1 41 ? 1.506 7.078 13.833 1 97.19 41 CYS B CA 1
ATOM 1588 C C . CYS B 1 41 ? 1.445 5.563 13.985 1 97.19 41 CYS B C 1
ATOM 1590 O O . CYS B 1 41 ? 2.404 4.862 13.658 1 97.19 41 CYS B O 1
ATOM 1592 N N . ASN B 1 42 ? 0.378 5.11 14.555 1 97.07 42 ASN B N 1
ATOM 1593 C CA . ASN B 1 42 ? 0.026 3.694 14.569 1 97.07 42 ASN B CA 1
ATOM 1594 C C . ASN B 1 42 ? -0.974 3.353 13.468 1 97.07 42 ASN B C 1
ATOM 1596 O O . ASN B 1 42 ? -1.919 4.107 13.227 1 97.07 42 ASN B O 1
ATOM 1600 N N . VAL B 1 43 ? -0.735 2.309 12.798 1 96.55 43 VAL B N 1
ATOM 1601 C CA . VAL B 1 43 ? -1.658 1.838 11.771 1 96.55 43 VAL B CA 1
ATOM 1602 C C . VAL B 1 43 ? -2.137 0.429 12.113 1 96.55 43 VAL B C 1
ATOM 1604 O O . VAL B 1 43 ? -1.33 -0.497 12.226 1 96.55 43 VAL B O 1
ATOM 1607 N N . ASP B 1 44 ? -3.432 0.315 12.333 1 97.49 44 ASP B N 1
ATOM 1608 C CA . ASP B 1 44 ? -4.091 -0.959 12.603 1 97.49 44 ASP B CA 1
ATOM 1609 C C . ASP B 1 44 ? -4.73 -1.525 11.337 1 97.49 44 ASP B C 1
ATOM 1611 O O . ASP B 1 44 ? -5.714 -0.978 10.834 1 97.49 44 ASP B O 1
ATOM 1615 N N . ILE B 1 45 ? -4.229 -2.64 10.877 1 93.87 45 ILE B N 1
ATOM 1616 C CA . ILE B 1 45 ? -4.739 -3.217 9.638 1 93.87 45 ILE B CA 1
ATOM 1617 C C . ILE B 1 45 ? -5.609 -4.431 9.954 1 93.87 45 ILE B C 1
ATOM 1619 O O . ILE B 1 45 ? -5.87 -5.261 9.079 1 93.87 45 ILE B O 1
ATOM 1623 N N . GLY B 1 46 ? -6.117 -4.506 11.265 1 85.22 46 GLY B N 1
ATOM 1624 C CA . GLY B 1 46 ? -6.955 -5.609 11.709 1 85.22 46 GLY B CA 1
ATOM 1625 C C . GLY B 1 46 ? -6.162 -6.762 12.294 1 85.22 46 GLY B C 1
ATOM 1626 O O . GLY B 1 46 ? -6.34 -7.116 13.461 1 85.22 46 GLY B O 1
ATOM 1627 N N . ARG B 1 47 ? -5.165 -7.257 11.666 1 82.07 47 ARG B N 1
ATOM 1628 C CA . ARG B 1 47 ? -4.439 -8.455 12.079 1 82.07 47 ARG B CA 1
ATOM 1629 C C . ARG B 1 47 ? -3.098 -8.093 12.707 1 82.07 47 ARG B C 1
ATOM 1631 O O . ARG B 1 47 ? -2.45 -8.936 13.331 1 82.07 47 ARG B O 1
ATOM 1638 N N . ALA B 1 48 ? -2.72 -6.855 12.559 1 83.3 48 ALA B N 1
ATOM 1639 C CA . ALA B 1 48 ? -1.468 -6.34 13.105 1 83.3 48 ALA B CA 1
ATOM 1640 C C . ALA B 1 48 ? -1.523 -4.824 13.27 1 83.3 48 ALA B C 1
ATOM 1642 O O . ALA B 1 48 ? -2.343 -4.154 12.636 1 83.3 48 ALA B O 1
ATOM 1643 N N . ILE B 1 49 ? -0.73 -4.362 14.165 1 90.04 49 ILE B N 1
ATOM 1644 C CA . ILE B 1 49 ? -0.51 -2.928 14.318 1 90.04 49 ILE B CA 1
ATOM 1645 C C . ILE B 1 49 ? 0.954 -2.597 14.038 1 90.04 49 ILE B C 1
ATOM 1647 O O . ILE B 1 49 ? 1.856 -3.223 14.598 1 90.04 49 ILE B O 1
ATOM 1651 N N . TYR B 1 50 ? 1.085 -1.658 13.143 1 89.69 50 TYR B N 1
ATOM 1652 C CA . TYR B 1 50 ? 2.441 -1.224 12.825 1 89.69 50 TYR B CA 1
ATOM 1653 C C . TYR B 1 50 ? 2.62 0.262 13.115 1 89.69 50 TYR B C 1
ATOM 1655 O O . TYR B 1 50 ? 1.639 0.997 13.248 1 89.69 50 TYR B O 1
ATOM 1663 N N . GLU B 1 51 ? 3.877 0.552 13.3 1 93.89 51 GLU B N 1
ATOM 1664 C CA . GLU B 1 51 ? 4.232 1.965 13.397 1 93.89 51 GLU B CA 1
ATOM 1665 C C . GLU B 1 51 ? 4.795 2.484 12.077 1 93.89 51 GLU B C 1
ATOM 1667 O O . GLU B 1 51 ? 5.583 1.801 11.421 1 93.89 51 GLU B O 1
ATOM 1672 N N . ALA B 1 52 ? 4.355 3.581 11.705 1 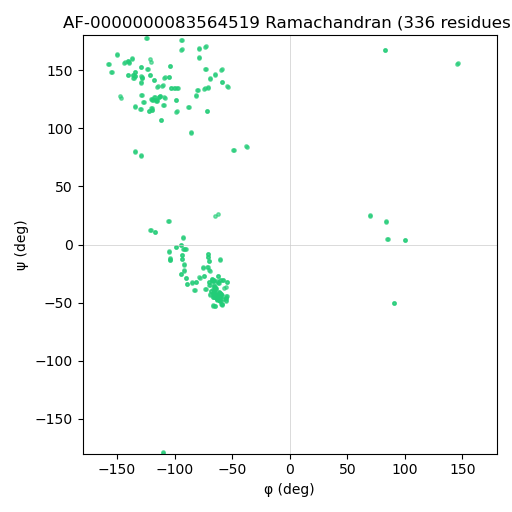95.83 52 ALA B N 1
ATOM 1673 C CA . ALA B 1 52 ? 4.874 4.271 10.527 1 95.83 52 ALA B CA 1
ATOM 1674 C C . ALA B 1 52 ? 5.356 5.675 10.882 1 95.83 52 ALA B C 1
ATOM 1676 O O . ALA B 1 52 ? 4.894 6.268 11.858 1 95.83 52 ALA B O 1
ATOM 1677 N N . GLU B 1 53 ? 6.295 6.141 10.156 1 96.49 53 GLU B N 1
ATOM 1678 C CA . GLU B 1 53 ? 6.816 7.482 10.403 1 96.49 53 GLU B CA 1
ATOM 1679 C C . GLU B 1 53 ? 7.037 8.237 9.095 1 96.49 53 GLU B C 1
ATOM 1681 O O . GLU B 1 53 ? 7.147 7.626 8.03 1 96.49 53 GLU B O 1
ATOM 1686 N N . LEU B 1 54 ? 7.108 9.511 9.209 1 97.39 54 LEU B N 1
ATOM 1687 C CA . LEU B 1 54 ? 7.552 10.294 8.062 1 97.39 54 LEU B CA 1
ATOM 1688 C C . LEU B 1 54 ? 8.949 9.869 7.622 1 97.39 54 LEU B C 1
ATOM 1690 O O . LEU B 1 54 ? 9.81 9.589 8.459 1 97.39 54 LEU B O 1
ATOM 1694 N N . HIS B 1 55 ? 9.17 9.799 6.35 1 96.84 55 HIS B N 1
ATOM 1695 C CA . HIS B 1 55 ? 10.513 9.584 5.824 1 96.84 55 HIS B CA 1
ATOM 1696 C C . HIS B 1 55 ? 11.464 10.688 6.272 1 96.84 55 HIS B C 1
ATOM 1698 O O . HIS B 1 55 ? 11.052 11.838 6.438 1 96.84 55 HIS B O 1
ATOM 1704 N N . GLU B 1 56 ? 12.738 10.406 6.408 1 96.42 56 GLU B N 1
ATOM 1705 C CA . GLU B 1 56 ? 13.716 11.405 6.83 1 96.42 56 GLU B CA 1
ATOM 1706 C C . GLU B 1 56 ? 13.774 12.57 5.847 1 96.42 56 GLU B C 1
ATOM 1708 O O . GLU B 1 56 ? 14.021 13.711 6.242 1 96.42 56 GLU B O 1
ATOM 1713 N N . GLY B 1 57 ? 13.517 12.354 4.607 1 97.39 57 GLY B N 1
ATOM 1714 C CA . GLY B 1 57 ? 13.493 13.397 3.594 1 97.39 57 GLY B CA 1
ATOM 1715 C C . GLY B 1 57 ? 12.299 14.325 3.722 1 97.39 57 GLY B C 1
ATOM 1716 O O . GLY B 1 57 ? 12.225 15.347 3.036 1 97.39 57 GLY B O 1
ATOM 1717 N N . ALA B 1 58 ? 11.376 13.976 4.597 1 97.28 58 ALA B N 1
ATOM 1718 C CA . ALA B 1 58 ? 10.221 14.83 4.863 1 97.28 58 ALA B CA 1
ATOM 1719 C C . ALA B 1 58 ? 10.219 15.316 6.309 1 97.28 58 ALA B C 1
ATOM 1721 O O . ALA B 1 58 ? 9.201 15.805 6.805 1 97.28 58 ALA B O 1
ATOM 1722 N N . GLY B 1 59 ? 11.341 15.091 6.994 1 96.92 59 GLY B N 1
ATOM 1723 C CA . GLY B 1 59 ? 11.486 15.59 8.352 1 96.92 59 GLY B CA 1
ATOM 1724 C C . GLY B 1 59 ? 11.234 14.53 9.407 1 96.92 59 GLY B C 1
ATOM 1725 O O . GLY B 1 59 ? 11.165 14.837 10.599 1 96.92 59 GLY B O 1
ATOM 1726 N N . GLY B 1 60 ? 10.998 13.313 8.982 1 96.22 60 GLY B N 1
ATOM 1727 C CA . GLY B 1 60 ? 10.797 12.227 9.928 1 96.22 60 GLY B CA 1
ATOM 1728 C C . GLY B 1 60 ? 12.093 11.704 10.519 1 96.22 60 GLY B C 1
ATOM 1729 O O . GLY B 1 60 ? 13.18 12.081 10.077 1 96.22 60 GLY B O 1
ATOM 1730 N N . PRO B 1 61 ? 11.94 10.889 11.554 1 92.2 61 PRO B N 1
ATOM 1731 C CA . PRO B 1 61 ? 13.124 10.349 12.226 1 92.2 61 PRO B CA 1
ATOM 1732 C C . PRO B 1 61 ? 13.926 9.401 11.337 1 92.2 61 PRO B C 1
ATOM 1734 O O . PRO B 1 61 ? 15.137 9.254 11.52 1 92.2 61 PRO B O 1
ATOM 1737 N N . GLY B 1 62 ? 13.272 8.68 10.442 1 88.41 62 GLY B N 1
ATOM 1738 C CA . GLY B 1 62 ? 13.982 7.816 9.513 1 88.41 62 GLY B CA 1
ATOM 1739 C C . GLY B 1 62 ? 14.286 6.445 10.087 1 88.41 62 GLY B C 1
ATOM 1740 O O . GLY B 1 62 ? 14.945 5.628 9.441 1 88.41 62 GLY B O 1
ATOM 1741 N N . SER B 1 63 ? 13.842 6.169 11.219 1 88.71 63 SER B N 1
ATOM 1742 C CA . SER B 1 63 ? 14.147 4.908 11.886 1 88.71 63 SER B CA 1
ATOM 1743 C C . SER B 1 63 ? 13.086 3.853 11.585 1 88.71 63 SER B C 1
ATOM 1745 O O . SER B 1 63 ? 13.302 2.663 11.823 1 88.71 63 SER B O 1
ATOM 1747 N N . GLY B 1 64 ? 11.953 4.223 11.105 1 91.13 64 GLY B N 1
ATOM 1748 C CA . GLY B 1 64 ? 10.863 3.301 10.828 1 91.13 64 GLY B CA 1
ATOM 1749 C C . GLY B 1 64 ? 10.37 3.374 9.395 1 91.13 64 GLY B C 1
ATOM 1750 O O . GLY B 1 64 ? 10.915 4.125 8.583 1 91.13 64 GLY B O 1
ATOM 1751 N N . ALA B 1 65 ? 9.431 2.541 9.094 1 94.24 65 ALA B N 1
ATOM 1752 C CA . ALA B 1 65 ? 8.848 2.48 7.756 1 94.24 65 ALA B CA 1
ATOM 1753 C C . ALA B 1 65 ? 7.979 3.703 7.479 1 94.24 65 ALA B C 1
ATOM 1755 O O . ALA B 1 65 ? 7.221 4.143 8.347 1 94.24 65 ALA B O 1
ATOM 1756 N N . CYS B 1 66 ? 8.153 4.252 6.341 1 96.28 66 CYS B N 1
ATOM 1757 C CA . CYS B 1 66 ? 7.233 5.295 5.902 1 96.28 66 CYS B CA 1
ATOM 1758 C C . CYS B 1 66 ? 6.111 4.711 5.053 1 96.28 66 CYS B C 1
ATOM 1760 O O . CYS B 1 66 ? 6.092 3.508 4.784 1 96.28 66 CYS B O 1
ATOM 1762 N N . SER B 1 67 ? 5.194 5.569 4.678 1 96.77 67 SER B N 1
ATOM 1763 C CA . SER B 1 67 ? 4.028 5.104 3.934 1 96.77 67 SER B CA 1
ATOM 1764 C C . SER B 1 67 ? 4.42 4.606 2.547 1 96.77 67 SER B C 1
ATOM 1766 O O . SER B 1 67 ? 3.782 3.704 2.002 1 96.77 67 SER B O 1
ATOM 1768 N N . GLY B 1 68 ? 5.442 5.141 1.929 1 97.04 68 GLY B N 1
ATOM 1769 C CA . GLY B 1 68 ? 5.935 4.631 0.66 1 97.04 68 GLY B CA 1
ATOM 1770 C C . GLY B 1 68 ? 6.471 3.215 0.754 1 97.04 68 GLY B C 1
ATOM 1771 O O . GLY B 1 68 ? 6.222 2.392 -0.129 1 97.04 68 GLY B O 1
ATOM 1772 N N . ASP B 1 69 ? 7.255 2.973 1.816 1 97.22 69 ASP B N 1
ATOM 1773 C CA . ASP B 1 69 ? 7.715 1.613 2.079 1 97.22 69 ASP B CA 1
ATOM 1774 C C . ASP B 1 69 ? 6.539 0.642 2.161 1 97.22 69 ASP B C 1
ATOM 1776 O O . ASP B 1 69 ? 6.597 -0.46 1.61 1 97.22 69 ASP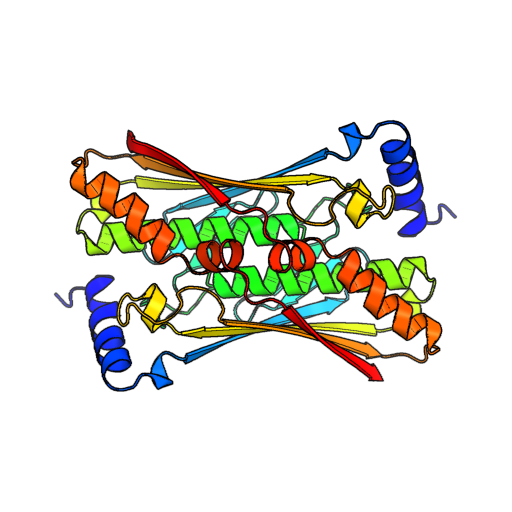 B O 1
ATOM 1780 N N . LEU B 1 70 ? 5.525 1.062 2.852 1 97.05 70 LEU B N 1
ATOM 1781 C CA . LEU B 1 70 ? 4.373 0.195 3.073 1 97.05 70 LEU B CA 1
ATOM 1782 C C . LEU B 1 70 ? 3.651 -0.094 1.761 1 97.05 70 LEU B C 1
ATOM 1784 O O . LEU B 1 70 ? 3.219 -1.224 1.521 1 97.05 70 LEU B O 1
ATOM 1788 N N . LEU B 1 71 ? 3.485 0.895 0.914 1 97.81 71 LEU B N 1
ATOM 1789 C CA . LEU B 1 71 ? 2.851 0.689 -0.383 1 97.81 71 LEU B CA 1
ATOM 1790 C C . LEU B 1 71 ? 3.646 -0.303 -1.226 1 97.81 71 LEU B C 1
ATOM 1792 O O . LEU B 1 71 ? 3.076 -1.238 -1.793 1 97.81 71 LEU B O 1
ATOM 1796 N N . LEU B 1 72 ? 4.974 -0.089 -1.286 1 98.26 72 LEU B N 1
ATOM 1797 C CA . LEU B 1 72 ? 5.812 -1 -2.059 1 98.26 72 LEU B CA 1
ATOM 1798 C C . LEU B 1 72 ? 5.816 -2.393 -1.439 1 98.26 72 LEU B C 1
ATOM 1800 O O . LEU B 1 72 ? 5.896 -3.395 -2.154 1 98.26 72 LEU B O 1
ATOM 1804 N N . GLY B 1 73 ? 5.763 -2.438 -0.099 1 97.8 73 GLY B N 1
ATOM 1805 C CA . GLY B 1 73 ? 5.613 -3.723 0.566 1 97.8 73 GLY B CA 1
ATOM 1806 C C . GLY B 1 73 ? 4.346 -4.456 0.17 1 97.8 73 GLY B C 1
ATOM 1807 O O . GLY B 1 73 ? 4.364 -5.672 -0.033 1 97.8 73 GLY B O 1
ATOM 1808 N N . ALA B 1 74 ? 3.25 -3.75 0.086 1 98.08 74 ALA B N 1
ATOM 1809 C CA . ALA B 1 74 ? 1.987 -4.346 -0.339 1 98.08 74 ALA B CA 1
ATOM 1810 C C . ALA B 1 74 ? 2.097 -4.917 -1.75 1 98.08 74 ALA B C 1
ATOM 1812 O O . ALA B 1 74 ? 1.639 -6.031 -2.014 1 98.08 74 ALA B O 1
ATOM 1813 N N . LEU B 1 75 ? 2.704 -4.16 -2.661 1 98.59 75 LEU B N 1
ATOM 1814 C CA . LEU B 1 75 ? 2.874 -4.604 -4.041 1 98.59 75 LEU B CA 1
ATOM 1815 C C . LEU B 1 75 ? 3.767 -5.838 -4.108 1 98.59 75 LEU B C 1
ATOM 1817 O O . LEU B 1 75 ? 3.446 -6.804 -4.805 1 98.59 75 LEU B O 1
ATOM 1821 N N . ALA B 1 76 ? 4.857 -5.807 -3.352 1 98.69 76 ALA B N 1
ATOM 1822 C CA . ALA B 1 76 ? 5.777 -6.941 -3.327 1 98.69 76 ALA B CA 1
ATOM 1823 C C . ALA B 1 76 ? 5.099 -8.184 -2.757 1 98.69 76 ALA B C 1
ATOM 1825 O O . ALA B 1 76 ? 5.191 -9.269 -3.335 1 98.69 76 ALA B O 1
ATOM 1826 N N . ALA B 1 77 ? 4.402 -8.002 -1.687 1 98.11 77 ALA B N 1
ATOM 1827 C CA . ALA B 1 77 ? 3.724 -9.122 -1.039 1 98.11 77 ALA B CA 1
ATOM 1828 C C . ALA B 1 77 ? 2.669 -9.731 -1.958 1 98.11 77 ALA B C 1
ATOM 1830 O O . ALA B 1 77 ? 2.605 -10.952 -2.117 1 98.11 77 ALA B O 1
ATOM 1831 N N . CYS B 1 78 ? 1.843 -8.923 -2.565 1 98.56 78 CYS B N 1
ATOM 1832 C CA . CYS B 1 78 ? 0.765 -9.393 -3.428 1 98.56 78 CYS B CA 1
ATOM 1833 C C . CYS B 1 78 ? 1.316 -10.173 -4.615 1 98.56 78 CYS B C 1
ATOM 1835 O O . CYS B 1 78 ? 0.827 -11.259 -4.931 1 98.56 78 CYS B O 1
ATOM 1837 N N . SER B 1 79 ? 2.325 -9.575 -5.26 1 98.8 79 SER B N 1
ATOM 1838 C CA . SER B 1 79 ? 2.905 -10.208 -6.44 1 98.8 79 SER B CA 1
ATOM 1839 C C . SER B 1 79 ? 3.601 -11.516 -6.081 1 98.8 79 SER B C 1
ATOM 1841 O O . SER B 1 79 ? 3.493 -12.504 -6.811 1 98.8 79 SER B O 1
ATOM 1843 N N . GLN B 1 80 ? 4.309 -11.496 -4.989 1 98.72 80 GLN B N 1
ATOM 1844 C CA . GLN B 1 80 ? 4.976 -12.699 -4.503 1 98.72 80 GLN B CA 1
ATOM 1845 C C . GLN B 1 80 ? 3.971 -13.818 -4.241 1 98.72 80 GLN B C 1
ATOM 1847 O O . GLN B 1 80 ? 4.117 -14.925 -4.764 1 98.72 80 GLN B O 1
ATOM 1852 N N . LEU B 1 81 ? 2.94 -13.504 -3.476 1 98.42 81 LEU B N 1
ATOM 1853 C CA . LEU B 1 81 ? 1.943 -14.501 -3.099 1 98.42 81 LEU B CA 1
ATOM 1854 C C . LEU B 1 81 ? 1.177 -14.992 -4.322 1 98.42 81 LEU B C 1
ATOM 1856 O O . LEU B 1 81 ? 0.884 -16.184 -4.44 1 98.42 81 LEU B O 1
ATOM 1860 N N . THR B 1 82 ? 0.859 -14.07 -5.199 1 98.56 82 THR B N 1
ATOM 1861 C CA . THR B 1 82 ? 0.127 -14.459 -6.399 1 98.56 82 THR B CA 1
ATOM 1862 C C . THR B 1 82 ? 0.974 -15.378 -7.275 1 98.56 82 THR B C 1
ATOM 1864 O O . THR B 1 82 ? 0.486 -16.396 -7.769 1 98.56 82 THR B O 1
ATOM 1867 N N . ALA B 1 83 ? 2.245 -15.009 -7.454 1 98.51 83 ALA B N 1
ATOM 1868 C CA . ALA B 1 83 ? 3.132 -15.853 -8.251 1 98.51 83 ALA B CA 1
ATOM 1869 C C . ALA B 1 83 ? 3.259 -17.246 -7.641 1 98.51 83 ALA B C 1
ATOM 1871 O O . ALA B 1 83 ? 3.225 -18.249 -8.356 1 98.51 83 ALA B O 1
ATOM 1872 N N . GLN B 1 84 ? 3.38 -17.333 -6.34 1 97.94 84 GLN B N 1
ATOM 1873 C CA . GLN B 1 84 ? 3.438 -18.616 -5.646 1 97.94 84 GLN B CA 1
ATOM 1874 C C . GLN B 1 84 ? 2.16 -19.42 -5.87 1 97.94 84 GLN B C 1
ATOM 1876 O O . GLN B 1 84 ? 2.216 -20.62 -6.146 1 97.94 84 GLN B O 1
ATOM 1881 N N . ALA B 1 85 ? 1.026 -18.756 -5.731 1 97.36 85 ALA B N 1
ATOM 1882 C CA . ALA B 1 85 ? -0.262 -19.424 -5.9 1 97.36 85 ALA B CA 1
ATOM 1883 C C . ALA B 1 85 ? -0.416 -19.968 -7.317 1 97.36 85 ALA B C 1
ATOM 1885 O O . ALA B 1 85 ? -0.884 -21.092 -7.51 1 97.36 85 ALA B O 1
ATOM 1886 N N . VAL B 1 86 ? -0.021 -19.157 -8.295 1 97.37 86 VAL B N 1
ATOM 1887 C CA . VAL B 1 86 ? -0.097 -19.585 -9.688 1 97.37 86 VAL B CA 1
ATOM 1888 C C . VAL B 1 86 ? 0.807 -20.796 -9.907 1 97.37 86 VAL B C 1
ATOM 1890 O O . VAL B 1 86 ? 0.39 -21.79 -10.507 1 97.37 86 VAL B O 1
ATOM 1893 N N . ALA B 1 87 ? 2.021 -20.741 -9.392 1 97.2 87 ALA B N 1
ATOM 1894 C CA . ALA B 1 87 ? 2.951 -21.86 -9.524 1 97.2 87 ALA B CA 1
ATOM 1895 C C . ALA B 1 87 ? 2.373 -23.129 -8.905 1 97.2 87 ALA B C 1
ATOM 1897 O O . ALA B 1 87 ? 2.462 -24.21 -9.493 1 97.2 87 ALA B O 1
ATOM 1898 N N . GLU B 1 88 ? 1.772 -22.993 -7.735 1 95.79 88 GLU B N 1
ATOM 1899 C CA . GLU B 1 88 ? 1.152 -24.128 -7.059 1 95.79 88 GLU B CA 1
ATOM 1900 C C . GLU B 1 88 ? 0.017 -24.715 -7.894 1 95.79 88 GLU B C 1
ATOM 1902 O O . GLU B 1 88 ? -0.108 -25.936 -8.009 1 95.79 88 GLU B O 1
ATOM 1907 N N . ASN B 1 89 ? -0.76 -23.862 -8.426 1 93.73 89 ASN B N 1
ATOM 1908 C CA . ASN B 1 89 ? -1.925 -24.309 -9.181 1 93.73 89 ASN B CA 1
ATOM 1909 C C . ASN B 1 89 ? -1.521 -24.981 -10.49 1 93.73 89 ASN B C 1
ATOM 1911 O O . ASN B 1 89 ? -2.257 -25.817 -11.017 1 93.73 89 ASN B O 1
ATOM 1915 N N . PHE B 1 90 ? -0.288 -24.649 -10.967 1 93.24 90 PHE B N 1
ATOM 1916 C CA . PHE B 1 90 ? 0.23 -25.274 -12.178 1 93.24 90 PHE B CA 1
ATOM 1917 C C . PHE B 1 90 ? 1.046 -26.517 -11.839 1 93.24 90 PHE B C 1
ATOM 1919 O O . PHE B 1 90 ? 1.572 -27.182 -12.733 1 93.24 90 PHE B O 1
ATOM 1926 N N . GLY B 1 91 ? 1.223 -26.795 -10.539 1 93.18 91 GLY B N 1
ATOM 1927 C CA . GLY B 1 91 ? 1.876 -28.018 -10.098 1 93.18 91 GLY B CA 1
ATOM 1928 C C . GLY B 1 91 ? 3.389 -27.916 -10.091 1 93.18 91 GLY B C 1
ATOM 1929 O O . GLY B 1 91 ? 4.085 -28.934 -10.112 1 93.18 91 GLY B O 1
ATOM 1930 N N . ILE B 1 92 ? 3.934 -26.682 -10.081 1 94.15 92 ILE B N 1
ATOM 1931 C CA . ILE B 1 92 ? 5.383 -26.534 -10.158 1 94.15 92 ILE B CA 1
ATOM 1932 C C . ILE B 1 92 ? 5.892 -25.795 -8.923 1 94.15 92 ILE B C 1
ATOM 1934 O O . ILE B 1 92 ? 7.011 -25.277 -8.919 1 94.15 92 ILE B O 1
ATOM 1938 N N . GLY B 1 93 ? 5.102 -25.634 -7.934 1 93.71 93 GLY B N 1
ATOM 1939 C CA . GLY B 1 93 ? 5.459 -24.897 -6.732 1 93.71 93 GLY B CA 1
ATOM 1940 C C . GLY B 1 93 ? 6.735 -25.395 -6.082 1 93.71 93 GLY B C 1
ATOM 1941 O O . GLY B 1 93 ? 7.52 -24.604 -5.556 1 93.71 93 GLY B O 1
ATOM 1942 N N . ASP B 1 94 ? 6.954 -26.674 -6.21 1 92.92 94 ASP B N 1
ATOM 1943 C CA . ASP B 1 94 ? 8.123 -27.279 -5.579 1 92.92 94 ASP B CA 1
ATOM 1944 C C . ASP B 1 94 ? 9.325 -27.266 -6.521 1 92.92 94 ASP B C 1
ATOM 1946 O O . ASP B 1 94 ? 10.435 -27.628 -6.125 1 92.92 94 ASP B O 1
ATOM 1950 N N . GLU B 1 95 ? 9.121 -26.819 -7.704 1 94.26 95 GLU B N 1
ATOM 1951 C CA . GLU B 1 95 ? 10.168 -26.896 -8.719 1 94.26 95 GLU B CA 1
ATOM 1952 C C . GLU B 1 95 ? 10.818 -25.534 -8.945 1 94.26 95 GLU B C 1
ATOM 1954 O O . GLU B 1 95 ? 11.871 -25.441 -9.58 1 94.26 95 GLU B O 1
ATOM 1959 N N . VAL B 1 96 ? 10.126 -24.536 -8.398 1 96.48 96 VAL B N 1
ATOM 1960 C CA . VAL B 1 96 ? 10.646 -23.199 -8.666 1 96.48 96 VAL B CA 1
ATOM 1961 C C . VAL B 1 96 ? 10.792 -22.429 -7.356 1 96.48 96 VAL B C 1
ATOM 1963 O O . VAL B 1 96 ? 10.146 -22.759 -6.359 1 96.48 96 VAL B O 1
ATOM 1966 N N . ASP B 1 97 ? 11.702 -21.507 -7.363 1 97.42 97 ASP B N 1
ATOM 1967 C CA . ASP B 1 97 ? 11.846 -20.487 -6.329 1 97.42 97 ASP B CA 1
ATOM 1968 C C . ASP B 1 97 ? 11.591 -19.091 -6.895 1 97.42 97 ASP B C 1
ATOM 1970 O O . ASP B 1 97 ? 12.227 -18.685 -7.87 1 97.42 97 ASP B O 1
ATOM 1974 N N . ILE B 1 98 ? 10.68 -18.404 -6.317 1 98.25 98 ILE B N 1
ATOM 1975 C CA . ILE B 1 98 ? 10.26 -17.115 -6.855 1 98.25 98 ILE B CA 1
ATOM 1976 C C . ILE B 1 98 ? 10.633 -16.002 -5.879 1 98.25 98 ILE B C 1
ATOM 1978 O O . ILE B 1 98 ? 10.447 -16.141 -4.668 1 98.25 98 ILE B O 1
ATOM 1982 N N . SER B 1 99 ? 11.157 -14.926 -6.344 1 98.59 99 SER B N 1
ATOM 1983 C CA . SER B 1 99 ? 11.431 -13.711 -5.583 1 98.59 99 SER B CA 1
ATOM 1984 C C . SER B 1 99 ? 10.982 -12.469 -6.345 1 98.59 99 SER B C 1
ATOM 1986 O O . SER B 1 99 ? 11.107 -12.406 -7.57 1 98.59 99 SER B O 1
ATOM 1988 N N . VAL B 1 100 ? 10.513 -11.511 -5.623 1 98.78 100 VAL B N 1
ATOM 1989 C CA . VAL B 1 100 ? 9.978 -10.297 -6.231 1 98.78 100 VAL B CA 1
ATOM 1990 C C . VAL B 1 100 ? 10.636 -9.071 -5.602 1 98.78 100 VAL B C 1
ATOM 1992 O O . VAL B 1 100 ? 10.909 -9.053 -4.4 1 98.78 100 VAL B O 1
ATOM 1995 N N . GLU B 1 101 ? 10.893 -8.054 -6.4 1 98.84 101 GLU B N 1
ATOM 1996 C CA . GLU B 1 101 ? 11.316 -6.733 -5.944 1 98.84 101 GLU B CA 1
ATOM 1997 C C . GLU B 1 101 ? 10.42 -5.639 -6.517 1 98.84 101 GLU B C 1
ATOM 1999 O O . GLU B 1 101 ? 10.249 -5.542 -7.734 1 98.84 101 GLU B O 1
ATOM 2004 N N . ALA B 1 102 ? 9.839 -4.895 -5.666 1 98.79 102 ALA B N 1
ATOM 2005 C CA . ALA B 1 102 ? 9.104 -3.69 -6.04 1 98.79 102 ALA B CA 1
ATOM 2006 C C . ALA B 1 102 ? 9.918 -2.435 -5.738 1 98.79 102 ALA B C 1
ATOM 2008 O O . ALA B 1 102 ? 10.504 -2.312 -4.66 1 98.79 102 ALA B O 1
ATOM 2009 N N . SER B 1 103 ? 9.973 -1.507 -6.65 1 98.68 103 SER B N 1
ATOM 2010 C CA . SER B 1 103 ? 10.668 -0.239 -6.454 1 98.68 103 SER B CA 1
ATOM 2011 C C . SER B 1 103 ? 9.875 0.923 -7.043 1 98.68 103 SER B C 1
ATOM 2013 O O . SER B 1 103 ? 9.014 0.721 -7.903 1 98.68 103 SER B O 1
ATOM 2015 N N . GLY B 1 104 ? 10.133 2.092 -6.531 1 98.27 104 GLY B N 1
ATOM 2016 C CA . GLY B 1 104 ? 9.458 3.287 -7.011 1 98.27 104 GLY B CA 1
ATOM 2017 C C . GLY B 1 104 ? 10.257 4.556 -6.782 1 98.27 104 GLY B C 1
ATOM 2018 O O . GLY B 1 104 ? 11.029 4.646 -5.825 1 98.27 104 GLY B O 1
ATOM 2019 N N . ASP B 1 105 ? 10.092 5.458 -7.636 1 98.26 105 ASP B N 1
ATOM 2020 C CA . ASP B 1 105 ? 10.773 6.747 -7.561 1 98.26 105 ASP B CA 1
ATOM 2021 C C . ASP B 1 105 ? 9.819 7.846 -7.096 1 98.26 105 ASP B C 1
ATOM 2023 O O . ASP B 1 105 ? 8.647 7.859 -7.477 1 98.26 105 ASP B O 1
ATOM 2027 N N . LEU B 1 106 ? 10.379 8.763 -6.323 1 97.41 106 LEU B N 1
ATOM 2028 C CA . LEU B 1 106 ? 9.639 9.906 -5.799 1 97.41 106 LEU B CA 1
ATOM 2029 C C . LEU B 1 106 ? 10.44 11.193 -5.963 1 97.41 106 LEU B C 1
ATOM 2031 O O . LEU B 1 106 ? 11.673 11.166 -5.966 1 97.41 106 LEU B O 1
ATOM 2035 N N . ASP B 1 107 ? 9.714 12.244 -6.143 1 98.09 107 ASP B N 1
ATOM 2036 C CA . ASP B 1 107 ? 10.233 13.603 -6.025 1 98.09 107 ASP B CA 1
ATOM 2037 C C . ASP B 1 107 ? 9.636 14.316 -4.814 1 98.09 107 ASP B C 1
ATOM 2039 O O . ASP B 1 107 ? 8.477 14.735 -4.843 1 98.09 107 ASP B O 1
ATOM 2043 N N . LEU B 1 108 ? 10.479 14.497 -3.761 1 98.5 108 LEU B N 1
ATOM 2044 C CA . LEU B 1 108 ? 9.962 14.985 -2.488 1 98.5 108 LEU B CA 1
ATOM 2045 C C . LEU B 1 108 ? 9.567 16.454 -2.588 1 98.5 108 LEU B C 1
ATOM 2047 O O . LEU B 1 108 ? 8.876 16.977 -1.711 1 98.5 108 LEU B O 1
ATOM 2051 N N . ARG B 1 109 ? 9.916 17.129 -3.646 1 98.66 109 ARG B N 1
ATOM 2052 C CA . ARG B 1 109 ? 9.527 18.526 -3.809 1 98.66 109 ARG B CA 1
ATOM 2053 C C . ARG B 1 109 ? 8.01 18.667 -3.88 1 98.66 109 ARG B C 1
ATOM 2055 O O . ARG B 1 109 ? 7.455 19.686 -3.462 1 98.66 109 ARG B O 1
ATOM 2062 N N . GLY B 1 110 ? 7.338 17.656 -4.426 1 97.98 110 GLY B N 1
ATOM 2063 C CA . GLY B 1 110 ? 5.887 17.69 -4.511 1 97.98 110 GLY B CA 1
ATOM 2064 C C . GLY B 1 110 ? 5.209 17.628 -3.155 1 97.98 110 GLY B C 1
ATOM 2065 O O . GLY B 1 110 ? 4.471 18.542 -2.782 1 97.98 110 GLY B O 1
ATOM 2066 N N . THR B 1 111 ? 5.6 16.593 -2.342 1 98.08 111 THR B N 1
ATOM 2067 C CA . THR B 1 111 ? 4.923 16.373 -1.069 1 98.08 111 THR B CA 1
ATOM 2068 C C . THR B 1 111 ? 5.371 17.401 -0.034 1 98.08 111 THR B C 1
ATOM 2070 O O . THR B 1 111 ? 4.656 17.667 0.935 1 98.08 111 THR B O 1
ATOM 2073 N N . MET B 1 112 ? 6.53 18.059 -0.234 1 98.05 112 MET B N 1
ATOM 2074 C CA . MET B 1 112 ? 7.047 19.05 0.705 1 98.05 112 MET B CA 1
ATOM 2075 C C . MET B 1 112 ? 6.63 20.458 0.294 1 98.05 112 MET B C 1
ATOM 2077 O O . MET B 1 112 ? 7.043 21.439 0.916 1 98.05 112 MET B O 1
ATOM 2081 N N . GLY B 1 113 ? 5.889 20.549 -0.837 1 97.44 113 GLY B N 1
ATOM 2082 C CA . GLY B 1 113 ? 5.364 21.83 -1.281 1 97.44 113 GLY B CA 1
ATOM 2083 C C . GLY B 1 113 ? 6.44 22.777 -1.777 1 97.44 113 GLY B C 1
ATOM 2084 O O . GLY B 1 113 ? 6.292 23.997 -1.685 1 97.44 113 GLY B O 1
ATOM 2085 N N . VAL B 1 114 ? 7.514 22.224 -2.216 1 97.99 114 VAL B N 1
ATOM 2086 C CA . VAL B 1 114 ? 8.648 23.018 -2.677 1 97.99 114 VAL B CA 1
ATOM 2087 C C . VAL B 1 114 ? 8.424 23.448 -4.125 1 97.99 114 VAL B C 1
ATOM 2089 O O . VAL B 1 114 ? 8.816 24.548 -4.521 1 97.99 114 VAL B O 1
ATOM 2092 N N . ASP B 1 115 ? 7.891 22.585 -4.9 1 97.33 115 ASP B N 1
ATOM 2093 C CA . ASP B 1 115 ? 7.619 22.784 -6.321 1 97.33 115 ASP B CA 1
ATOM 2094 C C . ASP B 1 115 ? 6.216 22.302 -6.684 1 97.33 115 ASP B C 1
ATOM 2096 O O . ASP B 1 115 ? 5.937 21.102 -6.645 1 97.33 115 ASP B O 1
ATOM 2100 N N . GLU B 1 116 ? 5.421 23.185 -7.15 1 95.09 116 GLU B N 1
ATOM 2101 C CA . GLU B 1 116 ? 4.018 22.882 -7.413 1 95.09 116 GLU B CA 1
ATOM 2102 C C . GLU B 1 116 ? 3.868 21.971 -8.628 1 95.09 116 GLU B C 1
ATOM 2104 O O . GLU B 1 116 ? 2.849 21.294 -8.781 1 95.09 116 GLU B O 1
ATOM 2109 N N . ASP B 1 117 ? 4.892 21.926 -9.449 1 95.76 117 ASP B N 1
ATOM 2110 C CA . ASP B 1 117 ? 4.82 21.127 -10.668 1 95.76 117 ASP B CA 1
ATOM 2111 C C . ASP B 1 117 ? 5.392 19.729 -10.443 1 95.76 117 ASP B C 1
ATOM 2113 O O . ASP B 1 117 ? 5.24 18.847 -11.291 1 95.76 117 ASP B O 1
ATOM 2117 N N . ALA B 1 118 ? 6.061 19.56 -9.316 1 96.64 118 ALA B N 1
ATOM 2118 C CA . ALA B 1 118 ? 6.573 18.228 -9.005 1 96.64 118 ALA B CA 1
ATOM 2119 C C . ALA B 1 118 ? 5.447 17.294 -8.574 1 96.64 118 ALA B C 1
ATOM 2121 O O . ALA B 1 118 ? 4.596 17.67 -7.764 1 96.64 118 ALA B O 1
ATOM 2122 N N . PRO B 1 119 ? 5.471 16.17 -9.098 1 96.25 119 PRO B N 1
ATOM 2123 C CA . PRO B 1 119 ? 4.415 15.236 -8.7 1 96.25 119 PRO B CA 1
ATOM 2124 C C . PRO B 1 119 ? 4.499 14.842 -7.227 1 96.25 119 PRO B C 1
ATOM 2126 O O . PRO B 1 119 ? 5.597 14.751 -6.67 1 96.25 119 PRO B O 1
ATOM 2129 N N . VAL B 1 120 ? 3.459 14.579 -6.443 1 96.78 120 VAL B N 1
ATOM 2130 C CA . VAL B 1 120 ? 3.436 14.144 -5.05 1 96.78 120 VAL B CA 1
ATOM 2131 C C . VAL B 1 120 ? 3.398 12.618 -4.986 1 96.78 120 VAL B C 1
ATOM 2133 O O . VAL B 1 120 ? 4.005 12.013 -4.1 1 96.78 120 VAL B O 1
ATOM 2136 N N . GLY B 1 121 ? 2.998 11.85 -5.903 1 96.89 121 GLY B N 1
ATOM 2137 C CA . GLY B 1 121 ? 2.92 10.399 -5.969 1 96.89 121 GLY B CA 1
ATOM 2138 C C . GLY B 1 121 ? 4.144 9.765 -6.602 1 96.89 121 GLY B C 1
ATOM 2139 O O . GLY B 1 121 ? 5.032 10.467 -7.09 1 96.89 121 GLY B O 1
ATOM 2140 N N . PHE B 1 122 ? 4.215 8.449 -6.452 1 97.79 122 PHE B N 1
ATOM 2141 C CA . PHE B 1 122 ? 5.272 7.727 -7.151 1 97.79 122 PHE B CA 1
ATOM 2142 C C . PHE B 1 122 ? 5.242 8.037 -8.643 1 97.79 122 PHE B C 1
ATOM 2144 O O . PHE B 1 122 ? 4.172 8.078 -9.253 1 97.79 122 PHE B O 1
ATOM 2151 N N . GLU B 1 123 ? 6.361 8.28 -9.275 1 94.94 123 GLU B N 1
ATOM 2152 C CA . GLU B 1 123 ? 6.474 8.621 -10.69 1 94.94 123 GLU B CA 1
ATOM 2153 C C . GLU B 1 123 ? 6.609 7.367 -11.551 1 94.94 123 GLU B C 1
ATOM 2155 O O . GLU B 1 123 ? 6.252 7.377 -12.731 1 94.94 123 GLU B O 1
ATOM 2160 N N . GLU B 1 124 ? 7.272 6.403 -10.952 1 94.49 124 GLU B N 1
ATOM 2161 C CA . GLU B 1 124 ? 7.481 5.123 -11.623 1 94.49 124 GLU B CA 1
ATOM 2162 C C . GLU B 1 124 ? 7.5 3.972 -10.622 1 94.49 124 GLU B C 1
ATOM 2164 O O . GLU B 1 124 ? 8.202 4.034 -9.61 1 94.49 124 GLU B O 1
ATOM 2169 N N . LEU B 1 125 ? 6.711 3.05 -10.921 1 98.14 125 LEU B N 1
ATOM 2170 C CA . LEU B 1 125 ? 6.736 1.807 -10.158 1 98.14 125 LEU B CA 1
ATOM 2171 C C . LEU B 1 125 ? 7.266 0.658 -11.009 1 98.14 125 LEU B C 1
ATOM 2173 O O . LEU B 1 125 ? 6.951 0.563 -12.197 1 98.14 125 LEU B O 1
ATOM 2177 N N . ARG B 1 126 ? 8.079 -0.094 -10.424 1 98.74 126 ARG B N 1
ATOM 2178 C CA . ARG B 1 126 ? 8.661 -1.247 -11.104 1 98.74 126 ARG B CA 1
ATOM 2179 C C . ARG B 1 126 ? 8.491 -2.515 -10.274 1 98.74 126 ARG B C 1
ATOM 2181 O O . ARG B 1 126 ? 8.611 -2.482 -9.048 1 98.74 126 ARG B O 1
ATOM 2188 N N . LEU B 1 127 ? 8.283 -3.572 -10.978 1 98.8 127 LEU B N 1
ATOM 2189 C CA . LEU B 1 127 ? 8.18 -4.905 -10.395 1 98.8 127 LEU B CA 1
ATOM 2190 C C . LEU B 1 127 ? 9.094 -5.887 -11.119 1 98.8 127 LEU B C 1
ATOM 2192 O O . LEU B 1 127 ? 8.912 -6.149 -12.31 1 98.8 127 LEU B O 1
ATOM 2196 N N . ASP B 1 128 ? 10.055 -6.402 -10.404 1 98.88 128 ASP B N 1
ATOM 2197 C CA . ASP B 1 128 ? 10.968 -7.412 -10.928 1 98.88 128 ASP B CA 1
ATOM 2198 C C . ASP B 1 128 ? 10.693 -8.778 -10.305 1 98.88 128 ASP B C 1
ATOM 2200 O O . ASP B 1 128 ? 10.736 -8.929 -9.082 1 98.88 128 ASP B O 1
ATOM 2204 N N . VAL B 1 129 ? 10.497 -9.753 -11.127 1 98.85 129 VAL B N 1
ATOM 2205 C CA . VAL B 1 129 ? 10.202 -11.106 -10.667 1 98.85 129 VAL B CA 1
ATOM 2206 C C . VAL B 1 129 ? 11.277 -12.068 -11.166 1 98.85 129 VAL B C 1
ATOM 2208 O O . VAL B 1 129 ? 11.551 -12.134 -12.367 1 98.85 129 VAL B O 1
ATOM 2211 N N . THR B 1 130 ? 11.852 -12.76 -10.265 1 98.79 130 THR B N 1
ATOM 2212 C CA . THR B 1 130 ? 12.84 -13.779 -10.602 1 98.79 130 THR B CA 1
ATOM 2213 C C . THR B 1 130 ? 12.311 -15.174 -10.279 1 98.79 130 THR B C 1
ATOM 2215 O O . THR B 1 130 ? 11.857 -15.428 -9.162 1 98.79 130 THR B O 1
ATOM 2218 N N . VAL B 1 131 ? 12.371 -16.057 -11.25 1 98.33 131 VAL B N 1
ATOM 2219 C CA . VAL B 1 131 ? 11.957 -17.448 -11.094 1 98.33 131 VAL B CA 1
ATOM 2220 C C . VAL B 1 131 ? 13.142 -18.373 -11.366 1 98.33 131 VAL B C 1
ATOM 2222 O O . VAL B 1 131 ? 13.684 -18.388 -12.473 1 98.33 131 VAL B O 1
ATOM 2225 N N . GLU B 1 132 ? 13.494 -19.047 -10.353 1 98.07 132 GLU B N 1
ATOM 2226 C CA . GLU B 1 132 ? 14.559 -20.037 -10.487 1 98.07 132 GLU B CA 1
ATOM 2227 C C . GLU B 1 132 ? 13.988 -21.444 -10.641 1 98.07 132 GLU B C 1
ATOM 2229 O O . GLU B 1 132 ? 13.217 -21.903 -9.796 1 98.07 132 GLU B O 1
ATOM 2234 N N . GLY B 1 133 ? 14.319 -22.113 -11.612 1 96.21 133 GLY B N 1
ATOM 2235 C CA . GLY B 1 133 ? 13.846 -23.451 -11.926 1 96.21 133 GLY B CA 1
ATOM 2236 C C . GLY B 1 133 ? 13.721 -23.706 -13.417 1 96.21 133 GLY B C 1
ATOM 2237 O O . GLY B 1 133 ? 13.692 -22.764 -14.212 1 96.21 133 GLY B O 1
ATOM 2238 N N . ASP B 1 134 ? 13.771 -24.909 -13.838 1 93.18 134 ASP B N 1
ATOM 2239 C CA . ASP B 1 134 ? 13.624 -25.298 -15.238 1 93.18 134 ASP B CA 1
ATOM 2240 C C . ASP B 1 134 ? 12.153 -25.475 -15.607 1 93.18 134 ASP B C 1
ATOM 2242 O O . ASP B 1 134 ? 11.547 -26.501 -15.289 1 93.18 134 ASP B O 1
ATOM 2246 N N . VAL B 1 135 ? 11.654 -24.41 -16.161 1 94.66 135 VAL B N 1
ATOM 2247 C CA . VAL B 1 135 ? 10.258 -24.442 -16.586 1 94.66 135 VAL B CA 1
ATOM 2248 C C . VAL B 1 135 ? 10.167 -24.17 -18.085 1 94.66 135 VAL B C 1
ATOM 2250 O O . VAL B 1 135 ? 10.989 -23.436 -18.64 1 94.66 135 VAL B O 1
ATOM 2253 N N . ASP B 1 136 ? 9.235 -24.771 -18.747 1 95.71 136 ASP B N 1
ATOM 2254 C CA . ASP B 1 136 ? 9.08 -24.605 -20.189 1 95.71 136 ASP B CA 1
ATOM 2255 C C . ASP B 1 136 ? 8.504 -23.231 -20.525 1 95.71 136 ASP B C 1
ATOM 2257 O O . ASP B 1 136 ? 8.044 -22.511 -19.637 1 95.71 136 ASP B O 1
ATOM 2261 N N . GLU B 1 137 ? 8.496 -22.865 -21.784 1 96.97 137 GLU B N 1
ATOM 2262 C CA . GLU B 1 137 ? 8.128 -21.535 -22.258 1 96.97 137 GLU B CA 1
ATOM 2263 C C . GLU B 1 137 ? 6.658 -21.237 -21.978 1 96.97 137 GLU B C 1
ATOM 2265 O O . GLU B 1 137 ? 6.301 -20.106 -21.641 1 96.97 137 GLU B O 1
ATOM 2270 N N . GLU B 1 138 ? 5.893 -22.203 -22.101 1 96.66 138 GLU B N 1
ATOM 2271 C CA . GLU B 1 138 ? 4.465 -22.014 -21.864 1 96.66 138 GLU B CA 1
ATOM 2272 C C . GLU B 1 138 ? 4.188 -21.673 -20.403 1 96.66 138 GLU B C 1
ATOM 2274 O O . GLU B 1 138 ? 3.402 -20.77 -20.109 1 96.66 138 GLU B O 1
ATOM 2279 N N . THR B 1 139 ? 4.863 -22.411 -19.559 1 96.3 139 THR B N 1
ATOM 2280 C CA . THR B 1 139 ? 4.705 -22.177 -18.128 1 96.3 139 THR B CA 1
ATOM 2281 C C . THR B 1 139 ? 5.252 -20.806 -17.741 1 96.3 139 THR B C 1
ATOM 2283 O O . THR B 1 139 ? 4.664 -20.109 -16.91 1 96.3 139 THR B O 1
ATOM 2286 N N . LYS B 1 140 ? 6.381 -20.397 -18.346 1 97.51 140 LYS B N 1
ATOM 2287 C CA . LYS B 1 140 ? 6.932 -19.065 -18.111 1 97.51 140 LYS B CA 1
ATOM 2288 C C . LYS B 1 140 ? 5.917 -17.981 -18.462 1 97.51 140 LYS B C 1
ATOM 2290 O O . LYS B 1 140 ? 5.673 -17.071 -17.666 1 97.51 140 LYS B O 1
ATOM 2295 N N . ALA B 1 141 ? 5.314 -18.137 -19.611 1 97.68 141 ALA B N 1
ATOM 2296 C CA . ALA B 1 141 ? 4.33 -17.164 -20.078 1 97.68 141 ALA B CA 1
ATOM 2297 C C . ALA B 1 141 ? 3.112 -17.131 -19.159 1 97.68 141 ALA B C 1
ATOM 2299 O O . ALA B 1 141 ? 2.564 -16.062 -18.883 1 97.68 141 ALA B O 1
ATOM 2300 N N . ALA B 1 142 ? 2.726 -18.285 -18.695 1 96.88 142 ALA B N 1
ATOM 2301 C CA . ALA B 1 142 ? 1.565 -18.383 -17.815 1 96.88 142 ALA B CA 1
ATOM 2302 C C . ALA B 1 142 ? 1.835 -17.71 -16.472 1 96.88 142 ALA B C 1
ATOM 2304 O O . ALA B 1 142 ? 0.976 -17.001 -15.942 1 96.88 142 ALA B O 1
ATOM 2305 N N . LEU B 1 143 ? 3.016 -17.982 -15.918 1 98.13 143 LEU B N 1
ATOM 2306 C CA . LEU B 1 143 ? 3.385 -17.358 -14.652 1 98.13 143 LEU B CA 1
ATOM 2307 C C . LEU B 1 143 ? 3.291 -15.839 -14.747 1 98.13 143 LEU B C 1
ATOM 2309 O O . LEU B 1 143 ? 2.711 -15.193 -13.872 1 98.13 143 LEU B O 1
ATOM 2313 N N . GLN B 1 144 ? 3.824 -15.331 -15.823 1 98.39 144 GLN B N 1
ATOM 2314 C CA . GLN B 1 144 ? 3.8 -13.887 -16.03 1 98.39 144 GLN B CA 1
ATOM 2315 C C . GLN B 1 144 ? 2.371 -13.378 -16.193 1 98.39 144 GLN B C 1
ATOM 2317 O O . GLN B 1 144 ? 1.935 -12.489 -15.46 1 98.39 144 GLN B O 1
ATOM 2322 N N . LYS B 1 145 ? 1.613 -13.939 -17.078 1 98.28 145 LYS B N 1
ATOM 2323 C CA . LYS B 1 145 ? 0.271 -13.488 -17.438 1 98.28 145 LYS B CA 1
ATOM 2324 C C . LYS B 1 145 ? -0.665 -13.532 -16.234 1 98.28 145 LYS B C 1
ATOM 2326 O O . LYS B 1 145 ? -1.313 -12.536 -15.909 1 98.28 145 LYS B O 1
ATOM 2331 N N . TYR B 1 146 ? -0.669 -14.617 -15.544 1 98.24 146 TYR B N 1
ATOM 2332 C CA . TYR B 1 146 ? -1.677 -14.82 -14.509 1 98.24 146 TYR B CA 1
ATOM 2333 C C . TYR B 1 146 ? -1.289 -14.102 -13.222 1 98.24 146 TYR B C 1
ATOM 2335 O O . TYR B 1 146 ? -2.156 -13.625 -12.485 1 98.24 146 TYR B O 1
ATOM 2343 N N . THR B 1 147 ? 0.03 -13.996 -12.939 1 98.59 147 THR B N 1
ATOM 2344 C CA . THR B 1 147 ? 0.441 -13.22 -11.775 1 98.59 147 THR B CA 1
ATOM 2345 C C . THR B 1 147 ? 0.026 -11.759 -11.926 1 98.59 147 THR B C 1
ATOM 2347 O O . THR B 1 147 ? -0.575 -11.182 -11.017 1 98.59 147 THR B O 1
ATOM 2350 N N . GLU B 1 148 ? 0.266 -11.169 -13.097 1 98.2 148 GLU B N 1
ATOM 2351 C CA . GLU B 1 148 ? -0.067 -9.767 -13.326 1 98.2 148 GLU B CA 1
ATOM 2352 C C . GLU B 1 148 ? -1.578 -9.562 -13.395 1 98.2 148 GLU B C 1
ATOM 2354 O O . GLU B 1 148 ? -2.094 -8.545 -12.928 1 98.2 148 GLU B O 1
ATOM 2359 N N . ARG B 1 149 ? -2.266 -10.537 -13.879 1 98.08 149 ARG B N 1
ATOM 2360 C CA . ARG B 1 149 ? -3.714 -10.43 -14.023 1 98.08 149 ARG B CA 1
ATOM 2361 C C . ARG B 1 149 ? -4.407 -10.517 -12.668 1 98.08 149 ARG B C 1
ATOM 2363 O O . ARG B 1 149 ? -5.364 -9.785 -12.406 1 98.08 149 ARG B O 1
ATOM 2370 N N . TYR B 1 150 ? -3.902 -11.404 -11.748 1 98.41 150 TYR B N 1
ATOM 2371 C CA . TYR B 1 150 ? -4.7 -11.763 -10.582 1 98.41 150 TYR B CA 1
ATOM 2372 C C . TYR B 1 150 ? -4.177 -11.071 -9.329 1 98.41 150 TYR B C 1
ATOM 2374 O O . TYR B 1 150 ? -4.771 -11.188 -8.254 1 98.41 150 TYR B O 1
ATOM 2382 N N . CYS B 1 151 ? -3.057 -10.368 -9.439 1 98.46 151 CYS B N 1
ATOM 2383 C CA . CYS B 1 151 ? -2.54 -9.619 -8.299 1 98.46 151 CYS B CA 1
ATOM 2384 C C . CYS B 1 151 ? -3.404 -8.396 -8.013 1 98.46 151 CYS B C 1
ATOM 2386 O O . CYS B 1 151 ? -3.385 -7.426 -8.773 1 98.46 151 CYS B O 1
ATOM 2388 N N . VAL B 1 152 ? -4.057 -8.362 -6.889 1 98.49 152 VAL B N 1
ATOM 2389 C CA . VAL B 1 152 ? -5.039 -7.35 -6.513 1 98.49 152 VAL B CA 1
ATOM 2390 C C . VAL B 1 152 ? -4.365 -5.983 -6.43 1 98.49 152 VAL B C 1
ATOM 2392 O O . VAL B 1 152 ? -4.88 -4.996 -6.962 1 98.49 152 VAL B O 1
ATOM 2395 N N . VAL B 1 153 ? -3.233 -5.883 -5.797 1 98.44 153 VAL B N 1
ATOM 2396 C CA . VAL B 1 153 ? -2.562 -4.603 -5.596 1 98.44 153 VAL B CA 1
ATOM 2397 C C . VAL B 1 153 ? -2.044 -4.076 -6.932 1 98.44 153 VAL B C 1
ATOM 2399 O O . VAL B 1 153 ? -2.197 -2.892 -7.24 1 98.44 153 VAL B O 1
ATOM 2402 N N . TYR B 1 154 ? -1.442 -4.979 -7.76 1 98.59 154 TYR B N 1
ATOM 2403 C CA . TYR B 1 154 ? -0.992 -4.605 -9.096 1 98.59 154 TYR B CA 1
ATOM 2404 C C . TYR B 1 154 ? -2.136 -4.014 -9.911 1 98.59 154 TYR B C 1
ATOM 2406 O O . TYR B 1 154 ? -2 -2.933 -10.49 1 98.59 154 TYR B O 1
ATOM 2414 N N . GLN B 1 155 ? -3.246 -4.645 -9.924 1 98.03 155 GLN B N 1
ATOM 2415 C CA . GLN B 1 155 ? -4.387 -4.219 -10.728 1 98.03 155 GLN B CA 1
ATOM 2416 C C . GLN B 1 155 ? -4.995 -2.931 -10.181 1 98.03 155 GLN B C 1
ATOM 2418 O O . GLN B 1 155 ? -5.496 -2.101 -10.943 1 98.03 155 GLN B O 1
ATOM 2423 N N . THR B 1 156 ? -4.984 -2.761 -8.864 1 97.89 156 THR B N 1
ATOM 2424 C CA . THR B 1 156 ? -5.453 -1.514 -8.269 1 97.89 156 THR B CA 1
ATOM 2425 C C . THR B 1 156 ? -4.598 -0.338 -8.733 1 97.89 156 THR B C 1
ATOM 2427 O O . THR B 1 156 ? -5.12 0.74 -9.022 1 97.89 156 THR B O 1
ATOM 2430 N N . LEU B 1 157 ? -3.283 -0.545 -8.802 1 97.43 157 LEU B N 1
ATOM 2431 C CA . LEU B 1 157 ? -2.359 0.513 -9.194 1 97.43 157 LEU B CA 1
ATOM 2432 C C . LEU B 1 157 ? -2.44 0.778 -10.694 1 97.43 157 LEU B C 1
ATOM 2434 O O . LEU B 1 157 ? -2.241 1.909 -11.141 1 97.43 157 LEU B O 1
ATOM 2438 N N . GLU B 1 158 ? -2.808 -0.215 -11.454 1 95.9 158 GLU B N 1
ATOM 2439 C CA . GLU B 1 158 ? -2.905 -0.087 -12.905 1 95.9 158 GLU B CA 1
ATOM 2440 C C . GLU B 1 158 ? -4.259 0.481 -13.32 1 95.9 158 GLU B C 1
ATOM 2442 O O . GLU B 1 158 ? -4.363 1.174 -14.335 1 95.9 158 GLU B O 1
ATOM 2447 N N . ASN B 1 159 ? -5.255 0.16 -12.582 1 92.37 159 ASN B N 1
ATOM 2448 C CA . ASN B 1 159 ? -6.632 0.552 -12.861 1 92.37 159 ASN B CA 1
ATOM 2449 C C . ASN B 1 159 ? -7.295 1.179 -11.639 1 92.37 159 ASN B C 1
ATOM 2451 O O . ASN B 1 159 ? -8.216 0.599 -11.06 1 92.37 159 ASN B O 1
ATOM 2455 N N . PRO B 1 160 ? -6.941 2.391 -11.392 1 89.33 160 PRO B N 1
ATOM 2456 C CA . PRO B 1 160 ? -7.441 3 -10.157 1 89.33 160 PRO B CA 1
ATOM 2457 C C . PRO B 1 160 ? -8.943 3.272 -10.198 1 89.33 160 PRO B C 1
ATOM 2459 O O . PRO B 1 160 ? -9.483 3.615 -11.253 1 89.33 160 PRO B O 1
ATOM 2462 N N . SER B 1 161 ? -9.588 3.103 -9.16 1 89.17 161 SER B N 1
ATOM 2463 C CA . SER B 1 161 ? -11.01 3.399 -9.018 1 89.17 161 SER B CA 1
ATOM 2464 C C . SER B 1 161 ? -11.228 4.756 -8.358 1 89.17 161 SER B C 1
ATOM 2466 O O . SER B 1 161 ? -12.365 5.216 -8.233 1 89.17 161 SER B O 1
ATOM 2468 N N . GLY B 1 162 ? -10.115 5.424 -7.988 1 92.44 162 GLY B N 1
ATOM 2469 C CA . GLY B 1 162 ? -10.218 6.655 -7.221 1 92.44 162 GLY B CA 1
ATOM 2470 C C . GLY B 1 162 ? -10.4 6.418 -5.734 1 92.44 162 GLY B C 1
ATOM 2471 O O . GLY B 1 162 ? -10.633 5.286 -5.304 1 92.44 162 GLY B O 1
ATOM 2472 N N . VAL B 1 163 ? -10.251 7.451 -4.884 1 97.72 163 VAL B N 1
ATOM 2473 C CA . VAL B 1 163 ? -10.422 7.404 -3.436 1 97.72 163 VAL B CA 1
ATOM 2474 C C . VAL B 1 163 ? -11.489 8.41 -3.008 1 97.72 163 VAL B C 1
ATOM 2476 O O . VAL B 1 163 ? -11.348 9.612 -3.245 1 97.72 163 VAL B O 1
ATOM 2479 N N . GLU B 1 164 ? -12.572 7.975 -2.494 1 98.31 164 GLU B N 1
ATOM 2480 C CA . GLU B 1 164 ? -13.575 8.867 -1.92 1 98.31 164 GLU B CA 1
ATOM 2481 C C . GLU B 1 164 ? -13.185 9.301 -0.51 1 98.31 164 GLU B C 1
ATOM 2483 O O . GLU B 1 164 ? -12.843 8.465 0.33 1 98.31 164 GLU B O 1
ATOM 2488 N N . THR B 1 165 ? -13.293 10.578 -0.255 1 98.63 165 THR B N 1
ATOM 2489 C CA . THR B 1 165 ? -12.883 11.071 1.054 1 98.63 165 THR B CA 1
ATOM 2490 C C . THR B 1 165 ? -14.066 11.688 1.795 1 98.63 165 THR B C 1
ATOM 2492 O O . THR B 1 165 ? -14.932 12.313 1.18 1 98.63 165 THR B O 1
ATOM 2495 N N . ALA B 1 166 ? -14.147 11.494 3.055 1 98.69 166 ALA B N 1
ATOM 2496 C CA . ALA B 1 166 ? -15.077 12.154 3.968 1 98.69 166 ALA B CA 1
ATOM 2497 C C . ALA B 1 166 ? -14.342 12.745 5.167 1 98.69 166 ALA B C 1
ATOM 2499 O O . ALA B 1 166 ? -13.556 12.056 5.823 1 98.69 166 ALA B O 1
ATOM 2500 N N . TRP B 1 167 ? -14.572 14.002 5.459 1 98.62 167 TRP B N 1
ATOM 2501 C CA . TRP B 1 167 ? -13.963 14.702 6.586 1 98.62 167 TRP B CA 1
ATOM 2502 C C . TRP B 1 167 ? -15.013 15.075 7.627 1 98.62 167 TRP B C 1
ATOM 2504 O O . TRP B 1 167 ? -16.071 15.609 7.286 1 98.62 167 TRP B O 1
ATOM 2514 N N . THR B 1 168 ? -14.776 14.709 8.822 1 98.37 168 THR B N 1
ATOM 2515 C CA . THR B 1 168 ? -15.65 15.037 9.943 1 98.37 168 THR B CA 1
ATOM 2516 C C . THR B 1 168 ? -14.904 15.862 10.988 1 98.37 168 THR B C 1
ATOM 2518 O O . THR B 1 168 ? -13.842 15.456 11.465 1 98.37 168 THR B O 1
ATOM 2521 N N . PHE B 1 169 ? -15.472 17.031 11.307 1 97.64 169 PHE B N 1
ATOM 2522 C CA . PHE B 1 169 ? -14.92 17.896 12.343 1 97.64 169 PHE B CA 1
ATOM 2523 C C . PHE B 1 169 ? -15.827 17.92 13.567 1 97.64 169 PHE B C 1
ATOM 2525 O O . PHE B 1 169 ? -17.029 18.167 13.452 1 97.64 169 PHE B O 1
ATOM 2532 N N . GLU B 1 170 ? -15.286 17.508 14.668 1 93.79 170 GLU B N 1
ATOM 2533 C CA . GLU B 1 170 ? -16.055 17.411 15.905 1 93.79 170 GLU B CA 1
ATOM 2534 C C . GLU B 1 170 ? -15.506 18.354 16.972 1 93.79 170 GLU B C 1
ATOM 2536 O O . GLU B 1 170 ? -14.305 18.63 17.005 1 93.79 170 GLU B O 1
#

Foldseek 3Di:
DQCPAPCSVCVVVVVCCVVPVVVVDDDFDKDWDDDPDNQKIWIGRPVDIDIEGHDVVLVTPNPDHHPVNVLQVLQQVLLQVLLLSQCRVVVCNVFKDKGKGKDFDADVCCVNVVDVPGDHDTPDIDMDMDIDGDDDPVSVVSSVVRSCVPRPSNCCVVPPPDDDDDDDDD/DQCPAPCSVCVVVVVCCVVPVVVVDDDFDKDWDDDPDNQKIWIGRPVDIDIEGHDVVLVTPNPDHHPVNVLQVLQQVLLQVLLLSQCRVVVCNVFKDKGKGKDFDADVCCVNVVDVPGDHDTPDIDMDMDIDGDDDPVSVVSSVVRSCVPRPSNVCVVPPPDDDDDDDDD

InterPro domains:
  IPR003718 OsmC/Ohr conserved domain [PF02566] (60-164)
  IPR015946 K homology domain-like, alpha/beta [G3DSA:3.30.300.20] (5-157)
  IPR036102 OsmC/Ohr superfamily [SSF82784] (8-167)
  IPR052924 OsmC/Ohr hydroperoxide reductase [PTHR35368] (10-167)

pLDDT: mean 95.22, std 8.0, range [34.41, 98.88]